Protein AF-A0A9F2RE06-F1 (afdb_monomer)

Secondary structure (DSSP, 8-state):
-------------------------B---------------SS-TTSHHHHHHHHHHHHHHHHHHHTTTS-B-HHHHHHHHHHHHTTB-TTS-B--SS--S-GGGSGGGTT-TT-HHHHHHHHHHHHHTGGGGTSPPSSHHH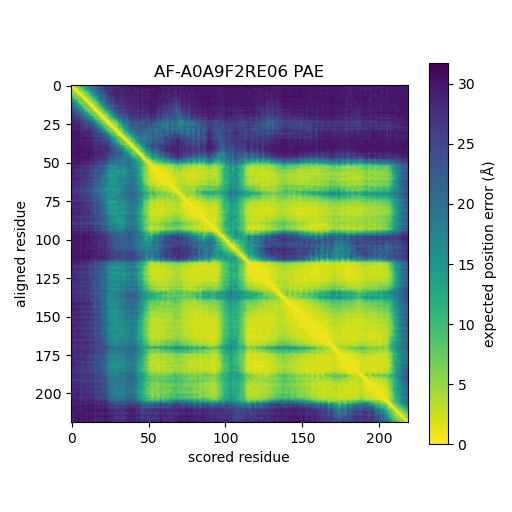HHHHHHHHHHHHHHHHHHHHHHHHHTT-TT--HHHHHHHHHHHHHH---HHHHHHHHHHHHHT----THHHHHTT--

Foldseek 3Di:
DDDDDDPDDDPPDPPDDPPPDPQPAPPPCLDPPDPDPPDDDDDDPAPPQLCVLLVLLVVLLVVLVCCVPHPYPLVSSLVSLVVQLVQQDPQLFGFGPDDRPDQPPPPPVRDDGSHLLSLLSSLVSLLSNLVSLVDDDPDPVVVVVSVVSNVSSLVSSVSSLVSLLVNLVDPPDALNSLVSSLVSCVRRPPDPVSNVSSVVSNVVNDDDPCVVVVVVVVD

Solvent-accessible surface area (backbone atoms only — not comparable to full-atom values): 13526 Å² total; per-residue (Å²): 138,88,85,91,82,84,88,73,87,78,82,78,76,80,82,72,81,80,77,85,69,76,90,69,72,57,76,67,78,69,68,83,78,69,98,75,78,87,85,81,82,88,90,80,92,71,66,64,55,63,48,46,59,54,46,51,34,48,49,44,26,53,53,43,63,41,46,84,81,42,78,58,62,59,66,50,50,51,53,52,49,54,56,55,59,74,38,47,47,97,74,25,40,35,50,68,92,60,77,63,89,64,66,89,77,56,56,103,66,67,74,64,72,43,25,57,41,55,30,21,53,42,50,43,21,55,56,54,36,51,67,70,69,70,61,87,61,96,45,74,68,60,42,53,53,47,53,53,51,51,51,54,50,52,57,48,45,54,36,30,39,53,33,43,51,56,52,69,71,46,82,86,63,54,66,66,40,47,51,47,29,34,52,26,32,66,74,67,44,87,54,66,66,51,41,52,52,35,52,50,55,46,57,71,64,56,81,77,75,62,70,64,61,62,60,67,73,74,112

InterPro domains:
  IPR008930 Terpenoid cyclases/protein prenyltransferase alpha-alpha toroid [SSF48239] (54-211)
  IPR011626 Alpha-macroglobulin-like, TED domain [PF07678] (55-210)
  IPR050473 Alpha-2-macroglobulin/Complement system [PTHR11412] (54-209)

Radius of gyration: 23.76 Å; Cα contacts (8 Å, |Δi|>4): 183; chains: 1; bounding box: 48×84×70 Å

Structure (mmCIF, N/CA/C/O backbone):
data_AF-A0A9F2RE06-F1
#
_entry.id   AF-A0A9F2RE06-F1
#
loop_
_atom_site.group_PDB
_atom_site.id
_atom_site.type_symbol
_atom_site.label_atom_id
_atom_site.label_alt_id
_atom_site.label_comp_id
_atom_site.label_asym_id
_atom_site.label_entity_id
_atom_site.label_seq_id
_atom_site.pdbx_PDB_ins_code
_atom_site.Cartn_x
_atom_site.Cartn_y
_atom_site.Cartn_z
_atom_site.occupancy
_atom_site.B_iso_or_equiv
_atom_site.auth_seq_id
_atom_site.auth_comp_id
_atom_site.auth_asym_id
_atom_site.auth_atom_id
_atom_site.pdbx_PDB_model_num
ATOM 1 N N . VAL A 1 1 ? -10.468 59.797 32.214 1.00 42.25 1 VAL A N 1
ATOM 2 C CA . VAL A 1 1 ? -11.579 59.767 31.236 1.00 42.25 1 VAL A CA 1
ATOM 3 C C . VAL A 1 1 ? -11.353 58.578 30.307 1.00 42.25 1 VAL A C 1
ATOM 5 O O . VAL A 1 1 ? -10.309 58.481 29.685 1.00 42.25 1 VAL A O 1
ATOM 8 N N . ILE A 1 2 ? -12.278 57.628 30.386 1.00 25.70 2 ILE A N 1
ATOM 9 C CA . ILE A 1 2 ? -12.507 56.358 29.653 1.00 25.70 2 ILE A CA 1
ATOM 10 C C . ILE A 1 2 ? -13.046 56.687 28.225 1.00 25.70 2 ILE A C 1
ATOM 12 O O . ILE A 1 2 ? -13.645 57.758 28.124 1.00 25.70 2 ILE A O 1
ATOM 16 N N . PRO A 1 3 ? -13.013 55.830 27.163 1.00 43.06 3 PRO A N 1
ATOM 17 C CA . PRO A 1 3 ? -12.239 54.584 26.945 1.00 43.06 3 PRO A CA 1
ATOM 18 C C . PRO A 1 3 ? -11.898 54.147 25.472 1.00 43.06 3 PRO A C 1
ATOM 20 O O . PRO A 1 3 ? -12.356 54.716 24.492 1.00 43.06 3 PRO A O 1
ATOM 23 N N . THR A 1 4 ? -11.132 53.043 25.381 1.00 39.03 4 THR A N 1
ATOM 24 C CA . THR A 1 4 ? -11.215 51.831 24.505 1.00 39.03 4 THR A CA 1
ATOM 25 C C . THR A 1 4 ? -11.609 51.857 23.013 1.00 39.03 4 THR A C 1
ATOM 27 O O . THR A 1 4 ? -12.718 52.234 22.655 1.00 39.03 4 THR A O 1
ATOM 30 N N . GLY A 1 5 ? -10.833 51.099 22.222 1.00 32.84 5 GLY A N 1
ATOM 31 C CA . GLY A 1 5 ? -11.312 50.189 21.159 1.00 32.84 5 GLY A CA 1
ATOM 32 C C . GLY A 1 5 ? -10.231 49.129 20.879 1.00 32.84 5 GLY A C 1
ATOM 33 O O . GLY A 1 5 ? -9.183 49.462 20.348 1.00 32.84 5 GLY A O 1
ATOM 34 N N . ARG A 1 6 ? -10.256 47.928 21.481 1.00 34.22 6 ARG A N 1
ATOM 35 C CA . ARG A 1 6 ? -10.940 46.691 21.034 1.00 34.22 6 ARG A CA 1
ATOM 36 C C . ARG A 1 6 ? -10.907 46.467 19.517 1.00 34.22 6 ARG A C 1
ATOM 38 O O . ARG A 1 6 ? -11.846 46.836 18.823 1.00 34.22 6 ARG A O 1
ATOM 45 N N . TYR A 1 7 ? -9.905 45.729 19.044 1.00 32.16 7 T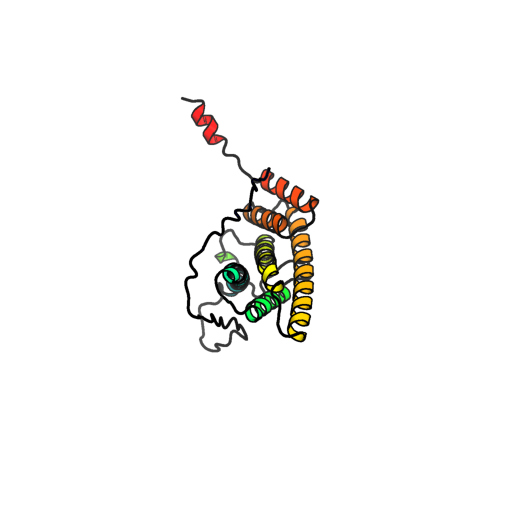YR A N 1
ATOM 46 C CA . TYR A 1 7 ? -10.080 44.858 17.882 1.00 32.16 7 TYR A CA 1
ATOM 47 C C . TYR A 1 7 ? -10.498 43.483 18.399 1.00 32.16 7 TYR A C 1
ATOM 49 O O . TYR A 1 7 ? -9.672 42.660 18.785 1.00 32.16 7 TYR A O 1
ATOM 57 N N . ASN A 1 8 ? -11.813 43.291 18.491 1.00 33.09 8 ASN A N 1
ATOM 58 C CA . ASN A 1 8 ? -12.405 41.983 18.717 1.00 33.09 8 ASN A CA 1
ATOM 59 C C . ASN A 1 8 ? -12.318 41.148 17.434 1.00 33.09 8 ASN A C 1
ATOM 61 O O . ASN A 1 8 ? -12.588 41.626 16.334 1.00 33.09 8 ASN A O 1
ATOM 65 N N . THR A 1 9 ? -11.963 39.886 17.645 1.00 38.22 9 THR A N 1
ATOM 66 C CA . THR A 1 9 ? -12.437 38.686 16.952 1.00 38.22 9 THR A CA 1
ATOM 67 C C . THR A 1 9 ? -13.563 38.886 15.930 1.00 38.22 9 THR A C 1
ATOM 69 O O . THR A 1 9 ? -14.696 39.205 16.282 1.00 38.22 9 THR A O 1
ATOM 72 N N . VAL A 1 10 ? -13.287 38.532 14.672 1.00 36.94 10 VAL A N 1
ATOM 73 C CA . VAL A 1 10 ? -14.305 37.982 13.765 1.00 36.94 10 VAL A CA 1
ATOM 74 C C . VAL A 1 10 ? -13.704 36.766 13.069 1.00 36.94 10 VAL A C 1
ATOM 76 O O . VAL A 1 10 ? -13.234 36.812 11.935 1.00 36.94 10 VAL A O 1
ATOM 79 N N . THR A 1 11 ? -13.735 35.646 13.783 1.00 34.75 11 THR A N 1
ATOM 80 C CA . THR A 1 11 ? -13.927 34.332 13.179 1.00 34.75 11 THR A CA 1
ATOM 81 C C . THR A 1 11 ? -15.192 34.412 12.325 1.00 34.75 11 THR A C 1
ATOM 83 O O . THR A 1 11 ? -16.311 34.377 12.835 1.00 34.75 11 THR A O 1
ATOM 86 N N . LYS A 1 12 ? -15.041 34.575 11.006 1.00 33.69 12 LYS A N 1
ATOM 87 C CA . LYS A 1 12 ? -16.159 34.355 10.088 1.00 33.69 12 LYS A CA 1
ATOM 88 C C . LYS A 1 12 ? -16.459 32.861 10.089 1.00 33.69 12 LYS A C 1
ATOM 90 O O . LYS A 1 12 ? -15.835 32.084 9.374 1.00 33.69 12 LYS A O 1
ATOM 95 N N . ALA A 1 13 ? -17.421 32.486 10.924 1.00 32.38 13 ALA A N 1
ATOM 96 C CA . ALA A 1 13 ? -18.171 31.255 10.796 1.00 32.38 13 ALA A CA 1
ATOM 97 C C . ALA A 1 13 ? -18.809 31.238 9.400 1.00 32.38 13 ALA A C 1
ATOM 99 O O . ALA A 1 13 ? -19.770 31.960 9.129 1.00 32.38 13 ALA A O 1
ATOM 100 N N . VAL A 1 14 ? -18.247 30.436 8.497 1.00 33.97 14 VAL A N 1
ATOM 101 C CA . VAL A 1 14 ? -18.942 30.035 7.277 1.00 33.97 14 VAL A CA 1
ATOM 102 C C . VAL A 1 14 ? -20.064 29.112 7.729 1.00 33.97 14 VAL A C 1
ATOM 104 O O . VAL A 1 14 ? -19.861 27.945 8.055 1.00 33.97 14 VAL A O 1
ATOM 107 N N . HIS A 1 15 ? -21.252 29.692 7.827 1.00 30.53 15 HIS A N 1
ATOM 108 C CA . HIS A 1 15 ? -22.497 28.994 8.082 1.00 30.53 15 HIS A CA 1
ATOM 109 C C . HIS A 1 15 ? -22.816 28.138 6.847 1.00 30.53 15 HIS A C 1
ATOM 111 O O . HIS A 1 15 ? -23.438 28.607 5.897 1.00 30.53 15 HIS A O 1
ATOM 117 N N . GLN A 1 16 ? -22.327 26.896 6.819 1.00 33.41 16 GLN A N 1
ATOM 118 C CA . GLN A 1 16 ? -22.795 25.902 5.857 1.00 33.41 16 GLN A CA 1
ATOM 119 C C . GLN A 1 16 ? -24.186 25.422 6.297 1.00 33.41 16 GLN A C 1
ATOM 121 O O . GLN A 1 16 ? -24.339 24.966 7.436 1.00 33.41 16 GLN A O 1
ATOM 126 N N . PRO A 1 17 ? -25.215 25.509 5.437 1.00 31.36 17 PRO A N 1
ATOM 127 C CA . PRO A 1 17 ? -26.521 24.962 5.759 1.00 31.36 17 PRO A CA 1
ATOM 128 C C . PRO A 1 17 ? -26.408 23.439 5.875 1.00 31.36 17 PRO A C 1
ATOM 130 O O . PRO A 1 17 ? -26.092 22.746 4.908 1.00 31.36 17 PRO A O 1
ATOM 133 N N . ARG A 1 18 ? -26.677 22.915 7.079 1.00 29.64 18 ARG A N 1
ATOM 134 C CA . ARG A 1 18 ? -26.878 21.482 7.316 1.00 29.64 18 ARG A CA 1
ATOM 135 C C . ARG A 1 18 ? -28.078 21.018 6.495 1.00 29.64 18 ARG A C 1
ATOM 137 O O . ARG A 1 18 ? -29.224 21.153 6.924 1.00 29.64 18 ARG A O 1
ATOM 144 N N . LEU A 1 19 ? -27.808 20.431 5.334 1.00 31.81 19 LEU A N 1
ATOM 145 C CA . LEU A 1 19 ? -28.752 19.541 4.675 1.00 31.81 19 LEU A CA 1
ATOM 146 C C . LEU A 1 19 ? -28.971 18.351 5.617 1.00 31.81 19 LEU A C 1
ATOM 148 O O . LEU A 1 19 ? -28.127 17.466 5.732 1.00 31.81 19 LEU A O 1
ATOM 152 N N . LYS A 1 20 ? -30.094 18.376 6.347 1.00 36.97 20 LYS A N 1
ATOM 153 C CA . LYS A 1 20 ? -30.647 17.223 7.065 1.00 36.97 20 LYS A CA 1
ATOM 154 C C . LYS A 1 20 ? -30.926 16.128 6.037 1.00 36.97 20 LYS A C 1
ATOM 156 O O . LYS A 1 20 ? -31.999 16.092 5.445 1.00 36.97 20 LYS A O 1
ATOM 161 N N . GLN A 1 21 ? -29.952 15.260 5.811 1.00 40.00 21 GLN A N 1
ATOM 162 C CA . GLN A 1 21 ? -30.179 13.996 5.129 1.00 40.00 21 GLN A CA 1
ATOM 163 C C . GLN A 1 21 ? -30.559 12.954 6.193 1.00 40.00 21 GLN A C 1
ATOM 165 O O . GLN A 1 21 ? -29.907 12.902 7.241 1.00 40.00 21 GLN A O 1
ATOM 170 N N . PRO A 1 22 ? -31.635 12.170 5.993 1.00 31.12 22 PRO A N 1
ATOM 171 C CA . PRO A 1 22 ? -31.955 11.057 6.881 1.00 31.12 22 PRO A CA 1
ATOM 172 C C . PRO A 1 22 ? -30.811 10.028 6.856 1.00 31.12 22 PRO A C 1
ATOM 174 O O . PRO A 1 22 ? -30.038 10.008 5.895 1.00 31.12 22 PRO A O 1
ATOM 177 N N . PRO A 1 23 ? -30.675 9.177 7.890 1.00 37.22 23 PRO A N 1
ATOM 178 C CA . PRO A 1 23 ? -29.588 8.214 7.980 1.00 37.22 23 PRO A CA 1
ATOM 179 C C . PRO A 1 23 ? -29.781 7.123 6.924 1.00 37.22 23 PRO A C 1
ATOM 181 O O . PRO A 1 23 ? -30.329 6.056 7.189 1.00 37.22 23 PRO A O 1
ATOM 184 N N . PHE A 1 24 ? -29.308 7.380 5.708 1.00 31.33 24 PHE A N 1
ATOM 185 C CA . PHE A 1 24 ? -28.981 6.326 4.768 1.00 31.33 24 PHE A CA 1
ATOM 186 C C . PHE A 1 24 ? -27.759 5.615 5.342 1.00 31.33 24 PHE A C 1
ATOM 188 O O . PHE A 1 24 ? -26.619 5.965 5.036 1.00 31.33 24 PHE A O 1
ATOM 195 N N . LYS A 1 25 ? -28.010 4.652 6.238 1.00 34.06 25 LYS A N 1
ATOM 196 C CA . LYS A 1 25 ? -27.049 3.602 6.560 1.00 34.06 25 LYS A CA 1
ATOM 197 C C . LYS A 1 25 ? -26.757 2.904 5.242 1.00 34.06 25 LYS A C 1
ATOM 199 O O . LYS A 1 25 ? -27.539 2.074 4.783 1.00 34.06 25 LYS A O 1
ATOM 204 N N . LEU A 1 26 ? -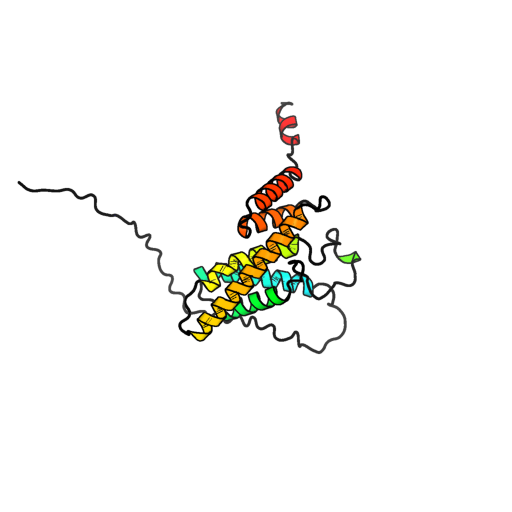25.654 3.286 4.609 1.00 36.31 26 LEU A N 1
ATOM 205 C CA . LEU A 1 26 ? -25.085 2.516 3.526 1.00 36.31 26 LEU A CA 1
ATOM 206 C C . LEU A 1 26 ? -24.469 1.281 4.191 1.00 36.31 26 LEU A C 1
ATOM 208 O O . LEU A 1 26 ? -23.274 1.234 4.464 1.00 36.31 26 LEU A O 1
ATOM 212 N N . SER A 1 27 ? -25.318 0.311 4.541 1.00 33.81 27 SER A N 1
ATOM 213 C CA . SER A 1 27 ? -24.888 -1.042 4.877 1.00 33.81 27 SER A CA 1
ATOM 214 C C . SER A 1 27 ? -24.354 -1.645 3.592 1.00 33.81 27 SER A C 1
ATOM 216 O O . SER A 1 27 ? -25.042 -2.379 2.885 1.00 33.81 27 SER A O 1
ATOM 218 N N . VAL A 1 28 ? -23.130 -1.263 3.240 1.00 41.41 28 VAL A N 1
ATOM 219 C CA . VAL A 1 28 ? -22.387 -1.981 2.229 1.00 41.41 28 VAL A CA 1
ATOM 220 C C . VAL A 1 28 ? -22.076 -3.318 2.879 1.00 41.41 28 VAL A C 1
ATOM 222 O O . VAL A 1 28 ? -21.191 -3.422 3.723 1.00 41.41 28 VAL A O 1
ATOM 225 N N . LEU A 1 29 ? -22.847 -4.341 2.512 1.00 37.44 29 LEU A N 1
ATOM 226 C CA . LEU A 1 29 ? -22.436 -5.733 2.629 1.00 37.44 29 LEU A CA 1
ATOM 227 C C . LEU A 1 29 ? -21.191 -5.908 1.741 1.00 37.44 29 LEU A C 1
ATOM 229 O O . LEU A 1 29 ? -21.232 -6.529 0.687 1.00 37.44 29 LEU A O 1
ATOM 233 N N . LEU A 1 30 ? -20.058 -5.353 2.182 1.00 44.59 30 LEU A N 1
ATOM 234 C CA . LEU A 1 30 ? -18.699 -5.682 1.747 1.00 44.59 30 LEU A CA 1
ATOM 235 C C . LEU A 1 30 ? -18.301 -7.008 2.405 1.00 44.59 30 LEU A C 1
ATOM 237 O O . LEU A 1 30 ? -17.223 -7.190 2.958 1.00 44.59 30 LEU A O 1
ATOM 241 N N . GLY A 1 31 ? -19.232 -7.954 2.360 1.00 36.81 31 GLY A N 1
ATOM 242 C CA . GLY A 1 31 ? -18.954 -9.346 2.550 1.00 36.81 31 GLY A CA 1
ATOM 243 C C . GLY A 1 31 ? -18.609 -9.912 1.184 1.00 36.81 31 GLY A C 1
ATOM 244 O O . GLY A 1 31 ? -19.499 -10.243 0.411 1.00 36.81 31 GLY A O 1
ATOM 245 N N . CYS A 1 32 ? -17.325 -10.121 0.933 1.00 38.91 32 CYS A N 1
ATOM 246 C CA . CYS A 1 32 ? -16.919 -11.260 0.123 1.00 38.91 32 CYS A CA 1
ATOM 247 C C . CYS A 1 32 ? -16.558 -12.426 1.062 1.00 38.91 32 CYS A C 1
ATOM 249 O O . CYS A 1 32 ? -15.375 -12.753 1.172 1.00 38.91 32 CYS A O 1
ATOM 251 N N . PRO A 1 33 ? -17.506 -13.096 1.756 1.00 44.22 33 PRO A N 1
ATOM 252 C CA . PRO A 1 33 ? -17.267 -14.461 2.156 1.00 44.22 33 PRO A CA 1
ATOM 253 C C . PRO A 1 33 ? -17.654 -15.306 0.944 1.00 44.22 33 PRO A C 1
ATOM 255 O O . PRO A 1 33 ? -18.827 -15.472 0.637 1.00 44.22 33 PRO A O 1
ATOM 258 N N . THR A 1 34 ? -16.669 -15.829 0.225 1.00 43.03 34 THR A N 1
ATOM 259 C CA . THR A 1 34 ? -16.846 -16.846 -0.825 1.00 43.03 34 THR A CA 1
ATOM 260 C C . THR A 1 34 ? -17.674 -16.449 -2.059 1.00 43.03 34 THR A C 1
ATOM 262 O O . THR A 1 34 ? -18.883 -16.253 -2.032 1.00 43.03 34 THR A O 1
ATOM 265 N N . CYS A 1 35 ? -16.999 -16.471 -3.206 1.00 36.69 35 CYS A N 1
ATOM 266 C CA . CYS A 1 35 ? -17.576 -16.628 -4.536 1.00 36.69 35 CYS A CA 1
ATOM 267 C C . CYS A 1 35 ? -18.340 -17.966 -4.650 1.00 36.69 35 CYS A C 1
ATOM 269 O O . CYS A 1 35 ? -17.877 -18.890 -5.315 1.00 36.69 35 CYS A O 1
ATOM 271 N N . LEU A 1 36 ? -19.483 -18.104 -3.977 1.00 39.38 36 LEU A N 1
ATOM 272 C CA . LEU A 1 36 ? -20.303 -19.313 -3.982 1.00 39.38 36 LEU A CA 1
ATOM 273 C C . LEU A 1 36 ? -21.621 -19.048 -4.717 1.00 39.38 36 LEU A C 1
ATOM 275 O O . LEU A 1 36 ? -22.695 -18.977 -4.133 1.00 39.38 36 LEU A O 1
ATOM 279 N N . VAL A 1 37 ? -21.526 -18.952 -6.043 1.00 37.78 37 VAL A N 1
ATOM 280 C CA . VAL A 1 37 ? -22.570 -19.506 -6.910 1.00 37.78 37 VAL A CA 1
ATOM 281 C C . VAL A 1 37 ? -21.924 -20.645 -7.675 1.00 37.78 37 VAL A C 1
ATOM 283 O O . VAL A 1 37 ? -21.288 -20.478 -8.714 1.00 37.78 37 VAL A O 1
ATOM 286 N N . GLN A 1 38 ? -22.059 -21.829 -7.090 1.00 40.66 38 GLN A N 1
ATOM 287 C CA . GLN A 1 38 ? -21.868 -23.083 -7.783 1.00 40.66 38 GLN A CA 1
ATOM 288 C C . GLN A 1 38 ? -23.040 -23.255 -8.748 1.00 40.66 38 GLN A C 1
ATOM 290 O O . GLN A 1 38 ? -24.188 -23.342 -8.320 1.00 40.66 38 GLN A O 1
ATOM 295 N N . GLY A 1 39 ? -22.740 -23.307 -10.045 1.00 36.59 39 GLY A N 1
ATOM 296 C CA . GLY A 1 39 ? -23.693 -23.727 -11.068 1.00 36.59 39 GLY A CA 1
ATOM 297 C C . GLY A 1 39 ? -23.912 -22.711 -12.180 1.00 36.59 39 GLY A C 1
ATOM 298 O O . GLY A 1 39 ? -24.935 -22.038 -12.205 1.00 36.59 39 GLY A O 1
ATOM 299 N N . SER A 1 40 ? -22.998 -22.668 -13.149 1.00 35.97 40 SER A N 1
ATOM 300 C CA . SER A 1 40 ? -23.328 -22.852 -14.571 1.00 35.97 40 SER A CA 1
ATOM 301 C C . SER A 1 40 ? -22.046 -22.893 -15.397 1.00 35.97 40 SER A C 1
ATOM 303 O O . SER A 1 40 ? -21.119 -22.115 -15.194 1.00 35.97 40 SER A O 1
ATOM 305 N N . ARG A 1 41 ? -21.987 -23.906 -16.256 1.00 46.75 41 ARG A N 1
ATOM 306 C CA . ARG A 1 41 ? -20.856 -24.294 -17.095 1.00 46.75 41 ARG A CA 1
ATOM 307 C C . ARG A 1 41 ? -20.613 -23.262 -18.201 1.00 46.75 41 ARG A C 1
ATOM 309 O O . ARG A 1 41 ? -21.573 -22.689 -18.700 1.00 46.75 41 ARG A O 1
ATOM 316 N N . GLU A 1 42 ? -19.340 -23.135 -18.580 1.00 45.06 42 GLU A N 1
ATOM 317 C CA . GLU A 1 42 ? -18.814 -22.489 -19.791 1.00 45.06 42 GLU A CA 1
ATOM 318 C C . GLU A 1 42 ? -19.079 -20.966 -19.988 1.00 45.06 42 GLU A C 1
ATOM 320 O O . GLU A 1 42 ? -20.217 -20.547 -20.137 1.00 45.06 42 GLU A O 1
ATOM 325 N N . LEU A 1 43 ? -17.995 -20.165 -20.127 1.00 39.97 43 LEU A N 1
ATOM 326 C CA . LEU A 1 43 ? -17.891 -18.867 -20.864 1.00 39.97 43 LEU A CA 1
ATOM 327 C C . LEU A 1 43 ? -17.618 -17.504 -20.156 1.00 39.97 43 LEU A C 1
ATOM 329 O O . LEU A 1 43 ? -17.855 -16.475 -20.782 1.00 39.97 43 LEU A O 1
ATOM 333 N N . THR A 1 44 ? -17.004 -17.391 -18.964 1.00 42.88 44 THR A N 1
ATOM 334 C CA . THR A 1 44 ? -16.593 -16.046 -18.428 1.00 42.88 44 THR A CA 1
ATOM 335 C C . THR A 1 44 ? -15.269 -15.981 -17.637 1.00 42.88 44 THR A C 1
ATOM 337 O O . THR A 1 44 ? -15.087 -15.131 -16.768 1.00 42.88 44 THR A O 1
ATOM 340 N N . HIS A 1 45 ? -14.288 -16.845 -17.912 1.00 41.81 45 HIS A N 1
ATOM 341 C CA . HIS A 1 45 ? -13.225 -17.118 -16.928 1.00 41.81 45 HIS A CA 1
ATOM 342 C C . HIS A 1 45 ? -11.890 -16.333 -17.020 1.00 41.81 45 HIS A C 1
ATOM 344 O O . HIS A 1 45 ? -10.907 -16.777 -16.429 1.00 41.81 45 HIS A O 1
ATOM 350 N N . LEU A 1 46 ? -11.789 -15.183 -17.710 1.00 42.12 46 LEU A N 1
ATOM 351 C CA . LEU A 1 46 ? -10.469 -14.531 -17.921 1.00 42.12 46 LEU A CA 1
ATOM 352 C C . LEU A 1 46 ? -10.330 -13.052 -17.506 1.00 42.12 46 LEU A C 1
ATOM 354 O O . LEU A 1 46 ? -9.219 -12.535 -17.561 1.00 42.12 46 LEU A O 1
ATOM 358 N N . ALA A 1 47 ? -11.380 -12.371 -17.028 1.00 41.72 47 ALA A N 1
ATOM 359 C CA . ALA A 1 47 ? -11.298 -10.928 -16.721 1.00 41.72 47 ALA A CA 1
ATOM 360 C C . ALA A 1 47 ? -11.539 -10.528 -15.250 1.00 41.72 47 ALA A C 1
ATOM 362 O O . ALA A 1 47 ? -11.298 -9.379 -14.885 1.00 41.72 47 ALA A O 1
ATOM 363 N N . SER A 1 48 ? -12.004 -11.430 -14.378 1.00 54.06 48 SER A N 1
ATOM 364 C CA . SER A 1 48 ? -12.654 -10.979 -13.135 1.00 54.06 48 SER A CA 1
ATOM 365 C C . SER A 1 48 ? -11.761 -10.882 -11.889 1.00 54.06 48 SER A C 1
ATOM 367 O O . SER A 1 48 ? -12.131 -10.175 -10.954 1.00 54.06 48 SER A O 1
ATOM 369 N N . ALA A 1 49 ? -10.604 -11.547 -11.831 1.00 49.53 49 ALA A N 1
ATOM 370 C CA . ALA A 1 49 ? -9.816 -11.602 -10.590 1.00 49.53 49 ALA A CA 1
ATOM 371 C C . ALA A 1 49 ? -8.882 -10.391 -10.406 1.00 49.53 49 ALA A C 1
ATOM 373 O O . ALA A 1 49 ? -8.940 -9.718 -9.378 1.00 49.53 49 ALA A O 1
ATOM 374 N N . SER A 1 50 ? -8.133 -10.011 -11.448 1.00 51.75 50 SER A N 1
ATOM 375 C CA . SER A 1 50 ? -7.220 -8.854 -11.377 1.00 51.75 50 SER A CA 1
ATOM 376 C C . SER A 1 50 ? -7.949 -7.523 -11.338 1.00 51.75 50 SER A C 1
ATOM 378 O O . SER A 1 50 ? -7.438 -6.541 -10.798 1.00 51.75 50 SER A O 1
ATOM 380 N N . ALA A 1 51 ? -9.157 -7.492 -11.904 1.00 59.31 51 ALA A N 1
ATOM 381 C CA . ALA A 1 51 ? -10.087 -6.394 -11.719 1.00 59.31 51 ALA A CA 1
ATOM 382 C C . ALA A 1 51 ? -10.570 -6.342 -10.265 1.00 59.31 51 ALA A C 1
ATOM 384 O O . ALA A 1 51 ? -10.497 -5.277 -9.670 1.00 59.31 51 ALA A O 1
ATOM 385 N N . CYS A 1 52 ? -10.974 -7.470 -9.667 1.00 69.88 52 CYS A N 1
ATOM 386 C CA . CYS A 1 52 ? -11.465 -7.527 -8.287 1.00 69.88 52 CYS A CA 1
ATOM 387 C C . CYS A 1 52 ? -10.478 -6.908 -7.287 1.00 69.88 52 CYS A C 1
ATOM 389 O O . CYS A 1 52 ? -10.865 -6.020 -6.539 1.00 69.88 52 CYS A O 1
ATOM 391 N N . PHE A 1 53 ? -9.191 -7.266 -7.329 1.00 75.44 53 PHE A N 1
ATOM 392 C CA . PHE A 1 53 ? -8.213 -6.716 -6.382 1.00 75.44 53 PHE A CA 1
ATOM 393 C C . PHE A 1 53 ? -8.029 -5.187 -6.513 1.00 75.44 53 PHE A C 1
ATOM 395 O O . PHE A 1 53 ? -8.066 -4.462 -5.516 1.00 75.44 53 PHE A O 1
ATOM 402 N N . ARG A 1 54 ? -7.920 -4.667 -7.747 1.00 76.69 54 ARG A N 1
ATOM 403 C CA . ARG A 1 54 ? -7.870 -3.213 -8.010 1.00 76.69 54 ARG A CA 1
ATOM 404 C C . ARG A 1 54 ? -9.169 -2.507 -7.631 1.00 76.69 54 ARG A C 1
ATOM 406 O O . ARG A 1 54 ? -9.128 -1.398 -7.108 1.00 76.69 54 ARG A O 1
ATOM 413 N N . LEU A 1 55 ? -10.309 -3.139 -7.888 1.00 80.12 55 LEU A N 1
ATOM 414 C CA . LEU A 1 55 ? -11.625 -2.612 -7.548 1.00 80.12 55 LEU A CA 1
ATOM 415 C C . LEU A 1 55 ? -11.803 -2.532 -6.033 1.00 80.12 55 LEU A C 1
ATOM 417 O O . LEU A 1 55 ? -12.242 -1.497 -5.554 1.00 80.12 55 LEU A O 1
ATOM 421 N N . THR A 1 56 ? -11.395 -3.549 -5.271 1.00 83.62 56 THR A N 1
ATOM 422 C CA . THR A 1 56 ? -11.448 -3.519 -3.802 1.00 83.62 56 THR A CA 1
ATOM 423 C C . THR A 1 56 ? -10.611 -2.369 -3.248 1.00 83.62 56 THR A C 1
ATOM 425 O O . THR A 1 56 ? -11.113 -1.584 -2.447 1.00 83.62 56 THR A O 1
ATOM 428 N N . ALA A 1 57 ? -9.374 -2.192 -3.724 1.00 83.94 57 ALA A N 1
ATOM 429 C CA . ALA A 1 57 ? -8.539 -1.055 -3.330 1.00 83.94 57 ALA A CA 1
ATOM 430 C C . ALA A 1 57 ? -9.172 0.297 -3.717 1.00 83.94 57 ALA A C 1
ATOM 432 O O . ALA A 1 57 ? -9.181 1.238 -2.924 1.00 83.94 57 ALA A O 1
ATOM 433 N N . PHE A 1 58 ? -9.763 0.397 -4.910 1.00 85.88 58 PHE A N 1
ATOM 434 C CA . PHE A 1 58 ? -10.469 1.603 -5.343 1.00 85.88 58 PHE A CA 1
ATOM 435 C C . PHE A 1 58 ? -11.68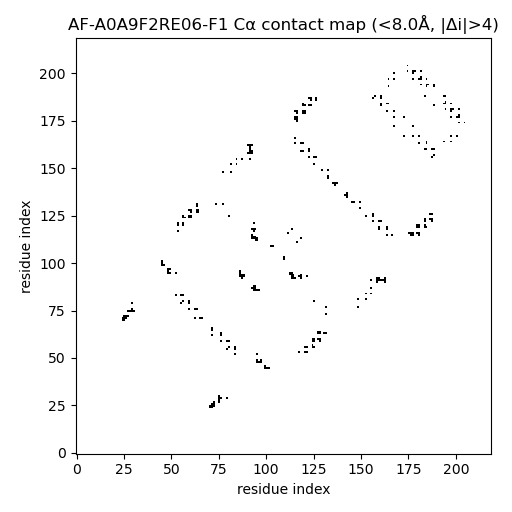9 1.913 -4.465 1.00 85.88 58 PHE A C 1
ATOM 437 O O . PHE A 1 58 ? -11.868 3.054 -4.045 1.00 85.88 58 PHE A O 1
ATOM 444 N N . VAL A 1 59 ? -12.504 0.905 -4.147 1.00 87.69 59 VAL A N 1
ATOM 445 C CA . VAL A 1 59 ? -13.671 1.033 -3.267 1.00 87.69 59 VAL A CA 1
ATOM 446 C C . VAL A 1 59 ? -13.239 1.489 -1.878 1.00 87.69 59 VAL A C 1
ATOM 448 O O . VAL A 1 59 ? -13.811 2.445 -1.362 1.00 87.69 59 VAL A O 1
ATOM 451 N N . VAL A 1 60 ? -12.189 0.886 -1.308 1.00 86.50 60 VAL A N 1
ATOM 452 C CA . VAL A 1 60 ? -11.609 1.322 -0.029 1.00 86.50 60 VAL A CA 1
ATOM 453 C C . VAL A 1 60 ? -11.220 2.798 -0.092 1.00 86.50 60 VAL A C 1
ATOM 455 O O . VAL A 1 60 ? -11.647 3.568 0.766 1.00 86.50 60 VAL A O 1
ATOM 458 N N . LYS A 1 61 ? -10.495 3.231 -1.131 1.00 86.38 61 LYS A N 1
ATOM 459 C CA . LYS A 1 61 ? -10.108 4.639 -1.309 1.00 86.38 61 LYS A CA 1
ATOM 460 C C . LYS A 1 61 ? -11.323 5.572 -1.354 1.00 86.38 61 LYS A C 1
ATOM 462 O O . LYS A 1 61 ? -11.372 6.563 -0.631 1.00 86.38 61 LYS A O 1
ATOM 467 N N . VAL A 1 62 ? -12.306 5.273 -2.202 1.00 86.56 62 VAL A N 1
ATOM 468 C CA . VAL A 1 62 ? -13.483 6.135 -2.404 1.00 86.56 62 VAL A CA 1
ATOM 469 C C . VAL A 1 62 ? -14.343 6.208 -1.144 1.00 86.56 62 VAL A C 1
ATOM 471 O O . VAL A 1 62 ? -14.778 7.298 -0.770 1.00 86.56 62 VAL A O 1
ATOM 474 N N . LEU A 1 63 ? -14.563 5.082 -0.464 1.00 85.38 63 LEU A N 1
ATOM 475 C CA . LEU A 1 63 ? -15.335 5.051 0.778 1.00 85.38 63 LEU A CA 1
ATOM 476 C C . LEU A 1 63 ? -14.606 5.775 1.916 1.00 85.38 63 LEU A C 1
ATOM 478 O O . LEU A 1 63 ? -15.251 6.509 2.662 1.00 85.38 63 LEU A O 1
ATOM 482 N N . SER A 1 64 ? -13.274 5.661 1.986 1.00 84.31 64 SER A N 1
ATOM 483 C CA . SER A 1 64 ? -12.454 6.407 2.953 1.00 84.31 64 SER A CA 1
ATOM 484 C C . SER A 1 64 ? -12.607 7.918 2.782 1.00 84.31 64 SER A C 1
ATOM 486 O O . SER A 1 64 ? -12.821 8.645 3.748 1.00 84.31 64 SER A O 1
ATOM 488 N N . LEU A 1 65 ? -12.584 8.400 1.536 1.00 84.69 65 LEU A N 1
ATOM 489 C CA . LEU A 1 65 ? -12.792 9.819 1.234 1.00 84.69 65 LEU A CA 1
ATOM 490 C C . LEU A 1 65 ? -14.236 10.272 1.496 1.00 84.69 65 LEU A C 1
ATOM 492 O O . LEU A 1 65 ? -14.465 11.402 1.932 1.00 84.69 65 LEU A O 1
ATOM 496 N N . SER A 1 66 ? -15.207 9.391 1.251 1.00 84.44 66 SER A N 1
ATOM 497 C CA . SER A 1 66 ? -16.639 9.680 1.399 1.00 84.44 66 SER A CA 1
ATOM 498 C C . SER A 1 66 ? -17.098 9.752 2.857 1.00 84.44 66 SER A C 1
ATOM 500 O O . SER A 1 66 ? -18.119 10.383 3.131 1.00 84.44 66 SER A O 1
ATOM 502 N N . GLN A 1 67 ? -16.329 9.188 3.798 1.00 80.81 67 GLN A N 1
ATOM 503 C CA . GLN A 1 67 ? -16.634 9.228 5.235 1.00 80.81 67 GLN A CA 1
ATOM 504 C C . GLN A 1 67 ? -16.800 10.668 5.760 1.00 80.81 67 GLN A C 1
ATOM 506 O O . GLN A 1 67 ? -17.590 10.924 6.665 1.00 80.81 67 GLN A O 1
ATOM 511 N N . LYS A 1 68 ? -16.117 11.642 5.139 1.00 80.31 68 LYS A N 1
ATOM 512 C CA . LYS A 1 68 ? -16.238 13.073 5.473 1.00 80.31 68 LYS A CA 1
ATOM 513 C C . LYS A 1 68 ? -17.627 13.655 5.180 1.00 80.31 68 LYS A C 1
ATOM 515 O O . LYS A 1 68 ? -17.982 14.688 5.741 1.00 80.31 68 LYS A O 1
ATOM 520 N N . TYR A 1 69 ? -18.390 13.027 4.286 1.00 83.75 69 TYR A N 1
ATOM 521 C CA . TYR A 1 69 ? -19.688 13.512 3.811 1.00 83.75 69 TYR A CA 1
ATOM 522 C C . TYR A 1 69 ? -20.859 12.639 4.273 1.00 83.75 69 TYR A C 1
ATOM 524 O O . TYR A 1 69 ? -21.963 13.151 4.451 1.00 83.75 69 TYR A O 1
ATOM 532 N N . GLN A 1 70 ? -20.633 11.339 4.479 1.00 80.50 70 GLN A N 1
ATOM 533 C CA . GLN A 1 70 ? -21.654 10.388 4.908 1.00 80.50 70 GLN A CA 1
ATOM 534 C C . GLN A 1 70 ? -21.089 9.402 5.932 1.00 80.50 70 GLN A C 1
ATOM 536 O O . GLN A 1 70 ? -19.960 8.941 5.803 1.00 80.50 70 GLN A O 1
ATOM 541 N N . ALA A 1 71 ? -21.905 9.035 6.924 1.00 75.62 71 ALA A N 1
ATOM 542 C CA . ALA A 1 71 ? -21.571 7.970 7.862 1.00 75.62 71 ALA A CA 1
ATOM 543 C C . ALA A 1 71 ? -21.545 6.619 7.126 1.00 75.62 71 ALA A C 1
ATOM 545 O O . ALA A 1 71 ? -22.588 6.100 6.721 1.00 75.62 71 ALA A O 1
ATOM 546 N N . VAL A 1 72 ? -20.343 6.078 6.940 1.00 76.94 72 VAL A N 1
ATOM 547 C CA . VAL A 1 72 ? -20.090 4.752 6.364 1.00 76.94 72 VAL A CA 1
ATOM 548 C C . VAL A 1 72 ? -19.588 3.833 7.476 1.00 76.94 72 VAL A C 1
ATOM 550 O O . VAL A 1 72 ? -18.913 4.293 8.394 1.00 76.94 72 VAL A O 1
ATOM 553 N N . ASP A 1 73 ? -19.926 2.546 7.402 1.00 81.19 73 ASP A N 1
ATOM 554 C CA . ASP A 1 73 ? -19.439 1.542 8.348 1.00 81.19 73 ASP A CA 1
ATOM 555 C C . ASP A 1 73 ? -17.914 1.356 8.235 1.00 81.19 73 ASP A C 1
ATOM 557 O O . ASP A 1 73 ? -17.405 0.720 7.306 1.00 81.19 73 ASP A O 1
ATOM 561 N N . SER A 1 74 ? -17.181 1.922 9.197 1.00 80.94 74 SER A N 1
ATOM 562 C CA . SER A 1 74 ? -15.721 1.846 9.273 1.00 80.94 74 SER A CA 1
ATOM 563 C C . SER A 1 74 ? -15.228 0.411 9.470 1.00 80.94 74 SER A C 1
ATOM 565 O O . SER A 1 74 ? -14.171 0.058 8.946 1.00 80.94 74 SER A O 1
ATOM 567 N N . ALA A 1 75 ? -15.988 -0.447 10.161 1.00 81.75 75 ALA A N 1
ATOM 568 C CA . ALA A 1 75 ? -15.582 -1.825 10.429 1.00 81.75 75 ALA A CA 1
ATOM 569 C C . ALA A 1 75 ? -15.516 -2.658 9.138 1.00 81.75 75 ALA A C 1
ATOM 571 O O . ALA A 1 75 ? -14.527 -3.360 8.907 1.00 81.75 75 ALA A O 1
ATOM 572 N N . GLY A 1 76 ? -16.507 -2.517 8.250 1.00 82.94 76 GLY A N 1
ATOM 573 C CA . GLY A 1 76 ? -16.505 -3.163 6.934 1.00 82.94 76 GLY A CA 1
ATOM 574 C C . GLY A 1 76 ? -15.342 -2.717 6.038 1.00 82.94 76 GLY A C 1
ATOM 575 O O . GLY A 1 76 ? -14.721 -3.538 5.351 1.00 82.94 76 GLY A O 1
ATOM 576 N N . ILE A 1 77 ? -14.980 -1.428 6.079 1.00 84.69 77 ILE A N 1
ATOM 577 C CA . ILE A 1 77 ? -13.831 -0.924 5.313 1.00 84.69 77 ILE A CA 1
ATOM 578 C C . ILE A 1 77 ? -12.512 -1.447 5.903 1.00 84.69 77 ILE A C 1
ATOM 580 O O . ILE A 1 77 ? -11.657 -1.905 5.144 1.00 84.69 77 ILE A O 1
ATOM 584 N N . ARG A 1 78 ? -12.358 -1.473 7.237 1.00 87.00 78 ARG A N 1
ATOM 585 C CA . ARG A 1 78 ? -11.181 -2.067 7.905 1.00 87.00 78 ARG A CA 1
ATOM 586 C C . ARG A 1 78 ? -11.009 -3.546 7.559 1.00 87.00 78 ARG A C 1
ATOM 588 O O . ARG A 1 78 ? -9.898 -3.975 7.261 1.00 87.00 78 ARG A O 1
ATOM 595 N N . GLY A 1 79 ? -12.101 -4.312 7.498 1.00 86.88 79 GLY A N 1
ATOM 596 C CA . GLY A 1 79 ? -12.068 -5.704 7.036 1.00 86.88 79 GLY A CA 1
ATOM 597 C C . GLY A 1 79 ? -11.558 -5.843 5.596 1.00 86.88 79 GLY A C 1
ATOM 598 O O . GLY A 1 79 ? -10.750 -6.723 5.298 1.00 86.88 79 GLY A O 1
ATOM 599 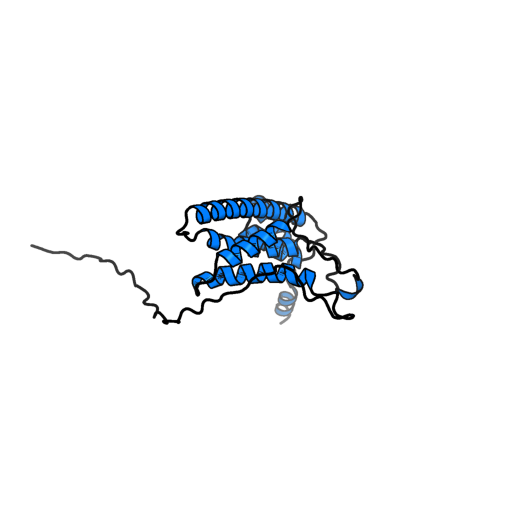N N . SER A 1 80 ? -11.959 -4.922 4.716 1.00 87.56 80 SER A N 1
ATOM 600 C CA . SER A 1 80 ? -11.483 -4.877 3.325 1.00 87.56 80 SER A CA 1
ATOM 601 C C . SER A 1 80 ? -9.996 -4.523 3.234 1.00 87.56 80 SER A C 1
ATOM 603 O O . SER A 1 80 ? -9.267 -5.122 2.444 1.00 87.56 80 SER A O 1
ATOM 605 N N . VAL A 1 81 ? -9.523 -3.595 4.072 1.00 89.62 81 VAL A N 1
ATOM 606 C CA . VAL A 1 81 ? -8.095 -3.269 4.198 1.00 89.62 81 VAL A CA 1
ATOM 607 C C . VAL A 1 81 ? -7.310 -4.495 4.656 1.00 89.62 81 VAL A C 1
ATOM 609 O O . VAL A 1 81 ? -6.347 -4.869 3.996 1.00 89.62 81 VAL A O 1
ATOM 612 N N . GLN A 1 82 ? -7.751 -5.177 5.713 1.00 89.81 82 GLN A N 1
ATOM 613 C CA . GLN A 1 82 ? -7.074 -6.371 6.222 1.00 89.81 82 GLN A CA 1
ATOM 614 C C . GLN A 1 82 ? -6.988 -7.485 5.167 1.00 89.81 82 GLN A C 1
ATOM 616 O O . GLN A 1 82 ? -5.966 -8.162 5.055 1.00 89.81 82 GLN A O 1
ATOM 621 N N . TRP A 1 83 ? -8.031 -7.647 4.347 1.00 88.38 83 TRP A N 1
ATOM 622 C CA . TRP A 1 83 ? -8.002 -8.578 3.220 1.00 88.38 83 TRP A CA 1
ATOM 623 C C . TRP A 1 83 ? -6.944 -8.198 2.175 1.00 88.38 83 TRP A C 1
ATOM 625 O O . TRP A 1 83 ? -6.225 -9.078 1.703 1.00 88.38 83 TRP A O 1
ATOM 635 N N . LEU A 1 84 ? -6.801 -6.905 1.845 1.00 87.81 84 LEU A N 1
ATOM 636 C CA . LEU A 1 84 ? -5.746 -6.419 0.945 1.00 87.81 84 LEU A CA 1
ATOM 637 C C . LEU A 1 84 ? -4.350 -6.681 1.526 1.00 87.81 84 LEU A C 1
ATOM 639 O O . LEU A 1 84 ? -3.473 -7.145 0.801 1.00 87.81 84 LEU A O 1
ATOM 643 N N . LEU A 1 85 ? -4.156 -6.445 2.829 1.00 90.19 85 LEU A N 1
ATOM 644 C CA . LEU A 1 85 ? -2.888 -6.709 3.521 1.00 90.19 85 LEU A CA 1
ATOM 645 C C . LEU A 1 85 ? -2.495 -8.191 3.461 1.00 90.19 85 LEU A C 1
ATOM 647 O O . LEU A 1 85 ? -1.331 -8.515 3.244 1.00 90.19 85 LEU A O 1
ATOM 651 N N . GLY A 1 86 ? -3.471 -9.099 3.560 1.00 87.88 86 GLY A N 1
ATOM 652 C CA . GLY A 1 86 ? -3.259 -10.543 3.411 1.00 87.88 86 GLY A CA 1
ATOM 653 C C . GLY A 1 86 ? -2.838 -10.995 2.005 1.00 87.88 86 GLY A C 1
ATOM 654 O O . GLY A 1 86 ? -2.563 -12.177 1.806 1.00 87.88 86 GLY A O 1
ATOM 655 N N . LYS A 1 87 ? -2.808 -10.086 1.023 1.00 85.81 87 LYS A N 1
ATOM 656 C CA . LYS A 1 87 ? -2.343 -10.327 -0.354 1.00 85.81 87 LYS A CA 1
ATOM 657 C C . LYS A 1 87 ? -0.985 -9.692 -0.655 1.00 85.81 87 LYS A C 1
ATOM 659 O O . LYS A 1 87 ? -0.567 -9.680 -1.813 1.00 85.81 87 LYS A O 1
ATOM 664 N N . GLN A 1 88 ? -0.317 -9.141 0.357 1.00 89.69 88 GLN A N 1
ATOM 665 C CA . GLN A 1 88 ? 1.046 -8.651 0.215 1.00 89.69 88 GLN A CA 1
ATOM 666 C C . GLN A 1 88 ? 2.044 -9.809 0.304 1.00 89.69 88 GLN A C 1
ATOM 668 O O . GLN A 1 88 ? 2.009 -10.606 1.241 1.00 89.69 88 GLN A O 1
ATOM 673 N N . GLU A 1 89 ? 2.965 -9.868 -0.648 1.00 88.81 89 GLU A N 1
ATOM 674 C CA . GLU A 1 89 ? 4.034 -10.860 -0.684 1.00 88.81 89 GLU A CA 1
ATOM 675 C C . GLU A 1 89 ? 5.176 -10.511 0.285 1.00 88.81 89 GLU A C 1
ATOM 677 O O . GLU A 1 89 ? 5.232 -9.434 0.893 1.00 88.81 89 GLU A O 1
ATOM 682 N N . SER A 1 90 ? 6.120 -11.440 0.453 1.00 87.19 90 SER A N 1
ATOM 683 C CA . SER A 1 90 ? 7.292 -11.252 1.321 1.00 87.19 90 SER A CA 1
ATOM 684 C C . SER A 1 90 ? 8.177 -10.076 0.878 1.00 87.19 90 SER A C 1
ATOM 686 O O . SER A 1 90 ? 8.716 -9.365 1.730 1.00 87.19 90 SER A O 1
ATOM 688 N N . ASP A 1 91 ? 8.243 -9.805 -0.426 1.00 85.81 91 ASP A N 1
ATOM 689 C CA . ASP A 1 91 ? 9.010 -8.711 -1.032 1.00 85.81 91 ASP A CA 1
ATOM 690 C C . ASP A 1 91 ? 8.362 -7.320 -0.879 1.00 85.81 91 ASP A C 1
ATOM 692 O O . ASP A 1 91 ? 9.016 -6.315 -1.155 1.00 85.81 91 ASP A O 1
ATOM 696 N N . GLY A 1 92 ? 7.110 -7.258 -0.408 1.00 87.75 92 GLY A N 1
ATOM 697 C CA . GLY A 1 92 ? 6.327 -6.029 -0.262 1.00 87.75 92 GLY A CA 1
ATOM 698 C C . GLY A 1 92 ? 5.427 -5.702 -1.459 1.00 87.75 92 GLY A C 1
ATOM 699 O O . GLY A 1 92 ? 4.649 -4.749 -1.375 1.00 87.75 92 GLY A O 1
ATOM 700 N N . SER A 1 93 ? 5.489 -6.484 -2.540 1.00 88.44 93 SER A N 1
ATOM 701 C CA . SER A 1 93 ? 4.606 -6.352 -3.697 1.00 88.44 93 SER A CA 1
ATOM 702 C C . SER A 1 93 ? 3.200 -6.870 -3.397 1.00 88.44 93 SER A C 1
ATOM 704 O O . SER A 1 93 ? 2.994 -7.725 -2.535 1.00 88.44 93 SER A O 1
ATOM 706 N N . PHE A 1 94 ? 2.215 -6.351 -4.126 1.00 86.50 94 PHE A N 1
ATOM 707 C CA . PHE A 1 94 ? 0.864 -6.898 -4.106 1.00 86.50 94 PHE A CA 1
ATOM 708 C C . PHE A 1 94 ? 0.624 -7.710 -5.373 1.00 86.50 94 PHE A C 1
ATOM 710 O O . PHE A 1 94 ? 0.672 -7.177 -6.486 1.00 86.50 94 PHE A O 1
ATOM 717 N N . VAL A 1 95 ? 0.332 -8.999 -5.201 1.00 77.56 95 VAL A N 1
ATOM 718 C CA . VAL A 1 95 ? 0.094 -9.928 -6.307 1.00 77.56 95 VAL A CA 1
ATOM 719 C C . VAL A 1 95 ? -1.365 -10.366 -6.301 1.00 77.56 95 VAL A C 1
ATOM 721 O O . VAL A 1 95 ? -1.927 -10.760 -5.281 1.00 77.56 95 VAL A O 1
ATOM 724 N N . ASP A 1 96 ? -1.994 -10.320 -7.472 1.00 69.56 96 ASP A N 1
ATOM 725 C CA . ASP A 1 96 ? -3.322 -10.894 -7.641 1.00 69.56 96 ASP A CA 1
ATOM 726 C C . ASP A 1 96 ? -3.240 -12.428 -7.720 1.00 69.56 96 ASP A C 1
ATOM 728 O O . ASP A 1 96 ? -2.457 -12.991 -8.487 1.00 69.56 96 ASP A O 1
ATOM 732 N N . SER A 1 97 ? -4.059 -13.102 -6.913 1.00 58.69 97 SER A N 1
ATOM 733 C CA . SER A 1 97 ? -3.965 -14.540 -6.653 1.00 58.69 97 SER A CA 1
ATOM 734 C C . SER A 1 97 ? -4.449 -15.430 -7.804 1.00 58.69 97 SER A C 1
ATOM 736 O O . SER A 1 97 ? -4.222 -16.636 -7.735 1.00 58.69 97 SER A O 1
ATOM 738 N N . ASN A 1 98 ? -5.114 -14.901 -8.843 1.00 54.59 98 ASN A N 1
ATOM 739 C CA . ASN A 1 98 ? -5.642 -15.735 -9.930 1.00 54.59 98 ASN A CA 1
ATOM 740 C C . ASN A 1 98 ? -5.067 -15.334 -11.304 1.00 54.59 98 ASN A C 1
ATOM 742 O O . ASN A 1 98 ? -5.552 -14.388 -11.933 1.00 54.59 98 ASN A O 1
ATOM 746 N N . PRO A 1 99 ? -4.031 -16.036 -11.796 1.00 51.03 99 PRO A N 1
ATOM 747 C CA . PRO A 1 99 ? -3.384 -15.693 -13.052 1.00 51.03 99 PRO A CA 1
ATOM 748 C C . PRO A 1 99 ? -4.315 -15.950 -14.244 1.00 51.03 99 PRO A C 1
ATOM 750 O O . PRO A 1 99 ? -4.887 -17.027 -14.399 1.00 51.03 99 PRO A O 1
ATOM 753 N N . VAL A 1 100 ? -4.424 -14.965 -15.133 1.00 51.09 100 VAL A N 1
ATOM 754 C CA . VAL A 1 100 ? -5.019 -15.141 -16.463 1.00 51.09 100 VAL A CA 1
ATOM 755 C C . VAL A 1 100 ? -4.082 -16.049 -17.271 1.00 51.09 100 VAL A C 1
ATOM 757 O O . VAL A 1 100 ? -2.958 -15.662 -17.586 1.00 51.09 100 VAL A O 1
ATOM 760 N N . TYR A 1 101 ? -4.522 -17.275 -17.572 1.00 49.44 101 TYR A N 1
ATOM 761 C CA . TYR A 1 101 ? -3.711 -18.317 -18.225 1.00 49.44 101 TYR A CA 1
ATOM 762 C C . TYR A 1 101 ? -3.410 -18.048 -19.716 1.00 49.44 101 TYR A C 1
ATOM 764 O O . TYR A 1 101 ? -2.521 -18.685 -20.276 1.00 49.44 101 TYR A O 1
ATOM 772 N N . HIS A 1 102 ? -4.073 -17.073 -20.351 1.00 51.03 102 HIS A N 1
ATOM 773 C CA . HIS A 1 102 ? -3.850 -16.709 -21.756 1.00 51.03 102 HIS A CA 1
ATOM 774 C C . HIS A 1 102 ? -3.320 -15.276 -21.891 1.00 51.03 102 HIS A C 1
ATOM 776 O O . HIS A 1 102 ? -4.063 -14.304 -21.759 1.00 51.03 102 HIS A O 1
ATOM 782 N N . ARG A 1 103 ? -2.010 -15.160 -22.152 1.00 49.16 103 ARG A N 1
ATOM 783 C CA . ARG A 1 103 ? -1.271 -13.891 -22.295 1.00 49.16 103 ARG A CA 1
ATOM 784 C C . ARG A 1 103 ? -1.608 -13.114 -23.572 1.00 49.16 103 ARG A C 1
ATOM 786 O O . ARG A 1 103 ? -1.468 -11.895 -23.579 1.00 49.16 103 ARG A O 1
ATOM 793 N N . ASP A 1 104 ? -2.112 -13.785 -24.603 1.00 55.28 104 ASP A N 1
ATOM 794 C CA . ASP A 1 104 ? -2.284 -13.196 -25.940 1.00 55.28 104 ASP A CA 1
ATOM 795 C C . ASP A 1 104 ? -3.477 -12.225 -26.047 1.00 55.28 104 ASP A C 1
ATOM 797 O O . ASP A 1 104 ? -3.593 -11.491 -27.023 1.00 55.28 104 ASP A O 1
ATOM 801 N N . MET A 1 105 ? -4.348 -12.168 -25.028 1.00 51.62 105 MET A N 1
ATOM 802 C CA . MET A 1 105 ? -5.531 -11.291 -25.002 1.00 51.62 105 MET A CA 1
ATOM 803 C C . MET A 1 105 ? -5.388 -10.038 -24.117 1.00 51.62 105 MET A C 1
ATOM 805 O O . MET A 1 105 ? -6.339 -9.268 -24.008 1.00 51.62 105 MET A O 1
ATOM 809 N N . GLN A 1 106 ? -4.234 -9.793 -23.481 1.00 52.16 106 GLN A N 1
ATOM 810 C CA . GLN A 1 106 ? -4.071 -8.646 -22.564 1.00 52.16 106 GLN A CA 1
ATOM 811 C C . GLN A 1 106 ? -3.641 -7.327 -23.236 1.00 52.16 106 GLN A C 1
ATOM 813 O O . GLN A 1 106 ? -3.492 -6.315 -22.549 1.00 52.16 106 GLN A O 1
ATOM 818 N N . GLY A 1 107 ? -3.482 -7.295 -24.566 1.00 54.06 107 GLY A N 1
ATOM 819 C CA . GLY A 1 107 ? -2.939 -6.123 -25.265 1.00 54.06 107 GLY A CA 1
ATOM 820 C C . GLY A 1 107 ? -1.529 -5.772 -24.767 1.00 54.06 107 GLY A C 1
ATOM 821 O O . GLY A 1 107 ? -0.958 -6.486 -23.947 1.00 54.06 107 GLY A O 1
ATOM 822 N N . GLY A 1 108 ? -0.937 -4.669 -25.231 1.00 51.28 108 GLY A N 1
ATOM 823 C CA . GLY A 1 108 ? 0.441 -4.241 -24.902 1.00 51.28 108 GLY A CA 1
ATOM 824 C C . GLY A 1 108 ? 0.751 -3.953 -23.418 1.00 51.28 108 GLY A C 1
ATOM 825 O O . GLY A 1 108 ? 1.766 -3.339 -23.116 1.00 51.28 108 GLY A O 1
ATOM 826 N N . VAL A 1 109 ? -0.106 -4.388 -22.490 1.00 52.44 109 VAL A N 1
ATOM 827 C CA . VAL A 1 109 ? 0.109 -4.427 -21.033 1.00 52.44 109 VAL A CA 1
ATOM 828 C C . VAL A 1 109 ? 0.557 -5.836 -20.581 1.00 52.44 109 VAL A C 1
ATOM 830 O O . VAL A 1 109 ? 0.600 -6.144 -19.388 1.00 52.44 109 VAL A O 1
ATOM 833 N N . GLY A 1 110 ? 0.879 -6.722 -21.531 1.00 43.88 110 GLY A N 1
ATOM 834 C CA . GLY A 1 110 ? 1.331 -8.091 -21.298 1.00 43.88 110 GLY A CA 1
ATOM 835 C C . GLY A 1 110 ? 2.650 -8.152 -20.527 1.00 43.88 110 GLY A C 1
ATOM 836 O O . GLY A 1 110 ? 3.724 -8.169 -21.115 1.00 43.88 110 GLY A O 1
ATOM 837 N N . GLY A 1 111 ? 2.575 -8.219 -19.198 1.00 47.56 111 GLY A N 1
ATOM 838 C CA . GLY A 1 111 ? 3.758 -8.447 -18.367 1.00 47.56 111 GLY A CA 1
ATOM 839 C C . GLY 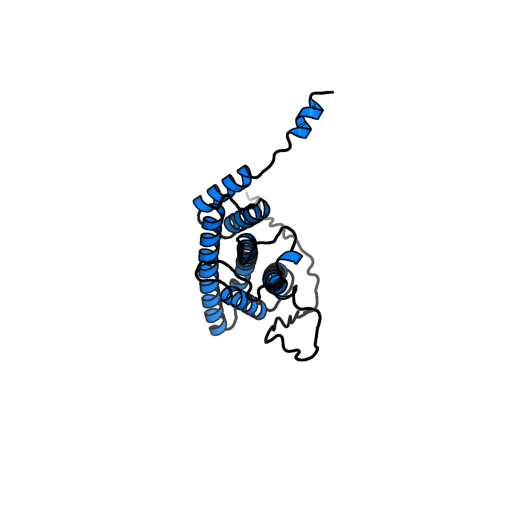A 1 111 ? 3.593 -8.185 -16.875 1.00 47.56 111 GLY A C 1
ATOM 840 O O . GLY A 1 111 ? 4.234 -8.870 -16.084 1.00 47.56 111 GLY A O 1
ATOM 841 N N . LEU A 1 112 ? 2.720 -7.262 -16.457 1.00 49.19 112 LEU A N 1
ATOM 842 C CA . LEU A 1 112 ? 2.654 -6.842 -15.050 1.00 49.19 112 LEU A CA 1
ATOM 843 C C . LEU A 1 112 ? 1.820 -7.804 -14.179 1.00 49.19 112 LEU A C 1
ATOM 845 O O . LEU A 1 112 ? 0.774 -7.451 -13.635 1.00 49.19 112 LEU A O 1
ATOM 849 N N . ARG A 1 113 ? 2.322 -9.032 -13.996 1.00 50.03 113 ARG A N 1
ATOM 850 C CA . ARG A 1 113 ? 2.078 -9.795 -12.761 1.00 50.03 113 ARG A CA 1
ATOM 851 C C . ARG A 1 113 ? 2.529 -8.924 -11.594 1.00 50.03 113 ARG A C 1
ATOM 853 O O . ARG A 1 113 ? 3.697 -8.558 -11.588 1.00 50.03 113 ARG A O 1
ATOM 860 N N . GLY A 1 114 ? 1.640 -8.588 -10.655 1.00 56.59 114 GLY A N 1
ATOM 861 C CA . GLY A 1 114 ? 2.030 -7.921 -9.400 1.00 56.59 114 GLY A CA 1
ATOM 862 C C . GLY A 1 114 ? 2.985 -6.740 -9.585 1.00 56.59 114 GLY A C 1
ATOM 863 O O . GLY A 1 114 ? 3.929 -6.579 -8.822 1.00 56.59 114 GLY A O 1
ATOM 864 N N . GLY A 1 115 ? 2.820 -5.995 -10.682 1.00 75.62 115 GLY A N 1
ATOM 865 C CA . GLY A 1 115 ? 3.841 -5.052 -11.109 1.00 75.62 115 GLY A CA 1
ATOM 866 C C . GLY A 1 115 ? 3.874 -3.801 -10.232 1.00 75.62 115 GLY A C 1
ATOM 867 O O . GLY A 1 115 ? 2.901 -3.522 -9.523 1.00 75.62 115 GLY A O 1
ATOM 868 N N . PRO A 1 116 ? 4.922 -2.971 -10.359 1.00 84.19 116 PRO A N 1
ATOM 869 C CA . PRO A 1 116 ? 5.070 -1.743 -9.577 1.00 84.19 116 PRO A CA 1
ATOM 870 C C . PRO A 1 116 ? 3.839 -0.834 -9.646 1.00 84.19 116 PRO A C 1
ATOM 872 O O . PRO A 1 116 ? 3.432 -0.273 -8.639 1.00 84.19 116 PRO A O 1
ATOM 875 N N . ALA A 1 117 ? 3.157 -0.785 -10.797 1.00 86.94 117 ALA A N 1
ATOM 876 C CA . ALA A 1 117 ? 1.923 -0.020 -10.960 1.00 86.94 117 ALA A CA 1
ATOM 877 C C . ALA A 1 117 ? 0.755 -0.516 -10.084 1.00 86.94 117 ALA A C 1
ATOM 879 O O . ALA A 1 117 ? -0.001 0.299 -9.556 1.00 86.94 117 ALA A O 1
ATOM 880 N N . LEU A 1 118 ? 0.590 -1.837 -9.925 1.00 85.75 118 LEU A N 1
ATOM 881 C CA . LEU A 1 118 ? -0.467 -2.398 -9.079 1.00 85.75 118 LEU A CA 1
ATOM 882 C C . LEU A 1 118 ? -0.167 -2.124 -7.608 1.00 85.75 118 LEU A C 1
ATOM 884 O O . LEU A 1 118 ? -1.032 -1.626 -6.892 1.00 85.75 118 LEU A O 1
ATOM 888 N N . THR A 1 119 ? 1.068 -2.404 -7.192 1.00 90.81 119 THR A N 1
ATOM 889 C CA . THR A 1 119 ? 1.539 -2.126 -5.835 1.00 90.81 119 THR A CA 1
ATOM 890 C C . THR A 1 119 ? 1.363 -0.645 -5.508 1.00 90.81 119 THR A C 1
ATOM 892 O O . THR A 1 119 ? 0.737 -0.325 -4.508 1.00 90.81 119 THR A O 1
ATOM 895 N N . ALA A 1 120 ? 1.786 0.263 -6.394 1.00 91.62 120 ALA A N 1
ATOM 896 C CA . ALA A 1 120 ? 1.618 1.705 -6.227 1.00 91.62 120 ALA A CA 1
ATOM 897 C C . ALA A 1 120 ? 0.150 2.111 -6.055 1.00 91.62 120 ALA A C 1
ATOM 899 O O . ALA A 1 120 ? -0.176 2.886 -5.157 1.00 91.62 120 ALA A O 1
ATOM 900 N N . PHE A 1 121 ? -0.748 1.561 -6.874 1.00 89.81 121 PHE A N 1
ATOM 901 C CA . PHE A 1 121 ? -2.178 1.835 -6.766 1.00 89.81 121 PHE A CA 1
ATOM 902 C C . PHE A 1 121 ? -2.750 1.422 -5.402 1.00 89.81 121 PHE A C 1
ATOM 904 O O . PHE A 1 121 ? -3.488 2.189 -4.781 1.00 89.81 121 PHE A O 1
ATOM 911 N N . VAL A 1 122 ? -2.389 0.231 -4.921 1.00 90.94 122 VAL A N 1
ATOM 912 C CA . VAL A 1 122 ? -2.828 -0.266 -3.611 1.00 90.94 122 VAL A CA 1
ATOM 913 C C . VAL A 1 122 ? -2.226 0.566 -2.486 1.00 90.94 122 VAL A C 1
ATOM 915 O O . VAL A 1 122 ? -2.963 0.981 -1.599 1.00 90.94 122 VAL A O 1
ATOM 918 N N . THR A 1 123 ? -0.935 0.893 -2.549 1.00 93.06 123 THR A N 1
ATOM 919 C CA . THR A 1 123 ? -0.265 1.758 -1.567 1.00 93.06 123 THR A CA 1
ATOM 920 C C . THR A 1 123 ? -0.974 3.104 -1.429 1.00 93.06 123 THR A C 1
ATOM 922 O O . THR A 1 123 ? -1.219 3.553 -0.312 1.00 93.06 123 THR A O 1
ATOM 925 N N . ILE A 1 124 ? -1.381 3.725 -2.543 1.00 92.75 124 ILE A N 1
ATOM 926 C CA . ILE A 1 124 ? -2.158 4.975 -2.522 1.00 92.75 124 ILE A CA 1
ATOM 927 C C . ILE A 1 124 ? -3.501 4.763 -1.814 1.00 92.75 124 ILE A C 1
ATOM 929 O O . ILE A 1 124 ? -3.877 5.559 -0.959 1.00 92.75 124 ILE A O 1
ATOM 933 N N . ALA A 1 125 ? -4.230 3.695 -2.145 1.00 90.94 125 ALA A N 1
ATOM 934 C CA . ALA A 1 125 ? -5.516 3.402 -1.514 1.00 90.94 125 ALA A CA 1
ATOM 935 C C . ALA A 1 125 ? -5.392 3.146 -0.002 1.00 90.94 125 ALA A C 1
ATOM 937 O O . ALA A 1 125 ? -6.200 3.651 0.773 1.00 90.94 125 ALA A O 1
ATOM 938 N N . LEU A 1 126 ? -4.364 2.405 0.417 1.00 91.94 126 LEU A N 1
ATOM 939 C CA . LEU A 1 126 ? -4.063 2.120 1.820 1.00 91.94 126 LEU A CA 1
ATOM 940 C C . LEU A 1 126 ? -3.666 3.388 2.588 1.00 91.94 126 LEU A C 1
ATOM 942 O O . LEU A 1 126 ? -4.095 3.577 3.725 1.00 91.94 126 LEU A O 1
ATOM 946 N N . LYS A 1 127 ? -2.897 4.287 1.961 1.00 92.75 127 LYS A N 1
ATOM 947 C CA . LYS A 1 127 ? -2.518 5.576 2.553 1.00 92.75 127 LYS A CA 1
ATOM 948 C C . LYS A 1 127 ? -3.736 6.472 2.794 1.00 92.75 127 LYS A C 1
ATOM 950 O O . LYS A 1 127 ? -3.848 7.067 3.862 1.00 92.75 127 LYS A O 1
ATOM 955 N N . GLU A 1 128 ? -4.657 6.525 1.835 1.00 89.75 128 GLU A N 1
ATOM 956 C CA . GLU A 1 128 ? -5.918 7.280 1.931 1.00 89.75 128 GLU A CA 1
ATOM 957 C C . GLU A 1 128 ? -6.905 6.676 2.943 1.00 89.75 128 GLU A C 1
ATOM 959 O O . GLU A 1 128 ? -7.815 7.361 3.402 1.00 89.75 128 GLU A O 1
ATOM 964 N N . ALA A 1 129 ? -6.721 5.406 3.314 1.00 87.69 129 ALA A N 1
ATOM 965 C CA . ALA A 1 129 ? -7.511 4.729 4.336 1.00 87.69 129 ALA A CA 1
ATOM 966 C C . ALA A 1 129 ? -7.002 4.973 5.770 1.00 87.69 129 ALA A C 1
ATOM 968 O O . ALA A 1 129 ? -7.701 4.615 6.714 1.00 87.69 129 ALA A O 1
ATOM 969 N N . LEU A 1 130 ? -5.826 5.589 5.973 1.00 89.12 130 LEU A N 1
ATOM 970 C CA . LEU A 1 130 ? -5.295 5.875 7.318 1.00 89.12 130 LEU A CA 1
ATOM 971 C C . LEU A 1 130 ? -6.247 6.687 8.216 1.00 89.12 130 LEU A C 1
ATOM 973 O O . LEU A 1 130 ? -6.390 6.301 9.377 1.00 89.12 130 LEU A O 1
ATOM 977 N N . PRO A 1 131 ? -6.939 7.738 7.728 1.00 86.75 131 PRO A N 1
ATOM 978 C CA . PRO A 1 131 ? -7.855 8.517 8.563 1.00 86.75 131 PRO A CA 1
ATOM 979 C C . PRO A 1 131 ? -9.018 7.693 9.133 1.00 86.75 131 PRO A C 1
ATOM 981 O O . PRO A 1 131 ? -9.591 8.065 10.151 1.00 86.75 131 PRO A O 1
ATOM 984 N N . LEU A 1 132 ? -9.346 6.538 8.535 1.00 83.44 132 LEU A N 1
ATOM 985 C CA . LEU A 1 132 ? -10.370 5.634 9.073 1.00 83.44 132 LEU A CA 1
ATOM 986 C C . LEU A 1 132 ? -10.018 5.079 10.454 1.00 83.44 132 LEU A C 1
ATOM 988 O O . LEU A 1 132 ? -10.905 4.643 11.184 1.00 83.44 132 LEU A O 1
ATOM 992 N N . TYR A 1 133 ? -8.732 5.059 10.795 1.00 83.81 133 TYR A N 1
ATOM 993 C CA . TYR A 1 133 ? -8.245 4.559 12.072 1.00 83.81 133 TYR A CA 1
ATOM 994 C C . TYR A 1 133 ? -8.092 5.672 13.122 1.00 83.81 133 TYR A C 1
ATOM 996 O O . TYR A 1 133 ? -7.789 5.366 14.270 1.00 83.81 133 TYR A O 1
ATOM 1004 N N . GLU A 1 134 ? -8.314 6.941 12.756 1.00 80.50 134 GLU A N 1
ATOM 1005 C CA . GLU A 1 134 ? -8.249 8.095 13.670 1.00 80.50 134 GLU A CA 1
ATOM 1006 C C . GLU A 1 134 ? -9.569 8.334 14.419 1.00 80.50 134 GLU A C 1
ATOM 1008 O O . GLU A 1 134 ? -9.577 9.013 15.441 1.00 80.50 134 GLU A O 1
ATOM 1013 N N . ALA A 1 135 ? -10.684 7.783 13.928 1.00 78.62 135 ALA A N 1
ATOM 1014 C CA . ALA A 1 135 ? -11.983 7.896 14.587 1.00 78.62 135 ALA A CA 1
ATOM 1015 C C . ALA A 1 135 ? -11.981 7.158 15.934 1.00 78.62 135 ALA A C 1
ATOM 1017 O O . ALA A 1 135 ? -11.504 6.025 16.002 1.00 78.62 135 ALA A O 1
ATOM 1018 N N . GLU A 1 136 ? -12.511 7.788 16.983 1.00 76.75 136 GLU A N 1
ATOM 1019 C CA . GLU A 1 136 ? -12.663 7.177 18.309 1.00 76.75 136 GLU A CA 1
ATOM 1020 C C . GLU A 1 136 ? -13.733 6.076 18.269 1.00 76.75 136 GLU A C 1
ATOM 1022 O O . GLU A 1 136 ? -14.795 6.261 17.670 1.00 76.75 136 GLU A O 1
ATOM 1027 N N . GLU A 1 137 ? -13.434 4.925 18.874 1.00 79.25 137 GLU A N 1
ATOM 1028 C CA . GLU A 1 137 ? -14.399 3.844 19.090 1.00 79.25 137 GLU A CA 1
ATOM 1029 C C . GLU A 1 137 ? -14.876 3.874 20.547 1.00 79.25 137 GLU A C 1
ATOM 1031 O O . GLU A 1 137 ? -14.079 4.085 21.462 1.00 79.25 137 GLU A O 1
ATOM 1036 N N . ASP A 1 138 ? -16.170 3.633 20.766 1.00 79.81 138 ASP A N 1
ATOM 1037 C CA . ASP A 1 138 ? -16.765 3.626 22.111 1.00 79.81 138 ASP A CA 1
ATOM 1038 C C . ASP A 1 138 ? -16.333 2.392 22.936 1.00 79.81 138 ASP A C 1
ATOM 1040 O O . ASP A 1 138 ? -16.330 2.424 24.168 1.00 79.81 138 ASP A O 1
ATOM 1044 N N . ASP A 1 139 ? -15.946 1.304 22.259 1.00 86.06 139 ASP A N 1
ATOM 1045 C CA . ASP A 1 139 ? -15.573 0.027 22.868 1.00 86.06 139 ASP A CA 1
ATOM 1046 C C . ASP A 1 139 ? -14.042 -0.134 22.980 1.00 86.06 139 ASP A C 1
ATOM 1048 O O . ASP A 1 139 ? -13.328 -0.191 21.975 1.00 86.06 139 ASP A O 1
ATOM 1052 N N . GLU A 1 140 ? -13.521 -0.330 24.200 1.00 86.69 140 GLU A N 1
ATOM 1053 C CA . GLU A 1 140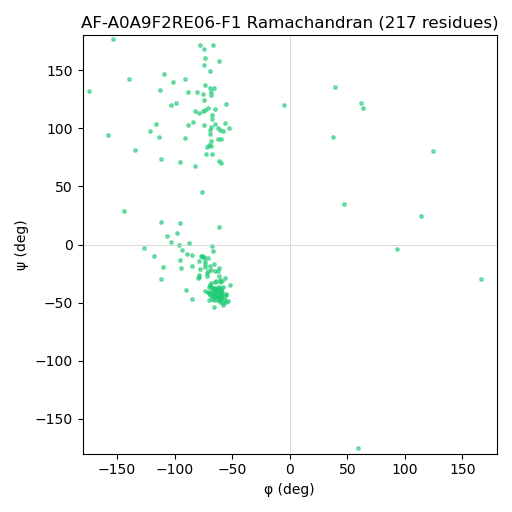 ? -12.073 -0.486 24.460 1.00 86.69 140 GLU A CA 1
ATOM 1054 C C . GLU A 1 140 ? -11.424 -1.671 23.713 1.00 86.69 140 GLU A C 1
ATOM 1056 O O . GLU A 1 140 ? -10.239 -1.641 23.371 1.00 86.69 140 GLU A O 1
ATOM 1061 N N . GLU A 1 141 ? -12.176 -2.749 23.479 1.00 87.38 141 GLU A N 1
ATOM 1062 C CA . GLU A 1 141 ? -11.695 -3.916 22.728 1.00 87.38 141 GLU A CA 1
ATOM 1063 C C . GLU A 1 141 ? -11.594 -3.613 21.226 1.00 87.38 141 GLU A C 1
ATOM 1065 O O . GLU A 1 141 ? -10.612 -3.989 20.582 1.00 87.38 141 GLU A O 1
ATOM 1070 N N . ALA A 1 142 ? -12.570 -2.883 20.677 1.00 82.69 142 ALA A N 1
ATOM 1071 C CA . ALA A 1 142 ? -12.549 -2.452 19.282 1.00 82.69 142 ALA A CA 1
ATOM 1072 C C . ALA A 1 142 ? -11.401 -1.464 19.030 1.00 82.69 142 ALA A C 1
ATOM 1074 O O . ALA A 1 142 ? -10.717 -1.561 18.009 1.00 82.69 142 ALA A O 1
ATOM 1075 N N . GLU A 1 143 ? -11.125 -0.581 19.993 1.00 86.69 143 GLU A N 1
ATOM 1076 C CA . GLU A 1 143 ? -9.995 0.348 19.948 1.00 86.69 143 GLU A CA 1
ATOM 1077 C C . GLU A 1 143 ? -8.647 -0.394 19.904 1.00 86.69 143 GLU A C 1
ATOM 1079 O O . GLU A 1 143 ? -7.786 -0.082 19.075 1.00 86.69 143 GLU A O 1
ATOM 1084 N N . ARG A 1 144 ? -8.474 -1.442 20.726 1.00 87.56 144 ARG A N 1
ATOM 1085 C CA . ARG A 1 144 ? -7.263 -2.286 20.708 1.00 87.56 144 ARG A CA 1
ATOM 1086 C C . ARG A 1 144 ? -7.068 -2.989 19.364 1.00 87.56 144 ARG A C 1
ATOM 1088 O O . ARG A 1 144 ? -5.968 -2.943 18.811 1.00 87.56 144 ARG A O 1
ATOM 1095 N N . GLN A 1 145 ? -8.126 -3.577 18.806 1.00 87.00 145 GLN A N 1
ATOM 1096 C CA . GLN A 1 145 ? -8.069 -4.228 17.490 1.00 87.00 145 GLN A CA 1
ATOM 1097 C C . GLN A 1 145 ? -7.753 -3.229 16.372 1.00 87.00 145 GLN A C 1
ATOM 1099 O O . GLN A 1 145 ? -6.923 -3.503 15.505 1.00 87.00 145 GLN A O 1
ATOM 1104 N N . LYS A 1 146 ? -8.363 -2.040 16.409 1.00 88.50 146 LYS A N 1
ATOM 1105 C CA . LYS A 1 146 ? -8.092 -0.952 15.462 1.00 88.50 146 LYS A CA 1
ATOM 1106 C C . LYS A 1 146 ? -6.622 -0.530 15.508 1.00 88.50 146 LYS A C 1
ATOM 1108 O O . LYS A 1 146 ? -6.005 -0.352 14.457 1.00 88.50 146 LYS A O 1
ATOM 1113 N N . GLN A 1 147 ? -6.047 -0.409 16.704 1.00 88.94 147 GLN A N 1
ATOM 1114 C CA . GLN A 1 147 ? -4.648 -0.026 16.888 1.00 88.94 147 GLN A CA 1
ATOM 1115 C C . GLN A 1 147 ? -3.672 -1.083 16.341 1.00 88.94 147 GLN A C 1
ATOM 1117 O O . GLN A 1 147 ? -2.653 -0.728 15.741 1.00 88.94 147 GLN A O 1
ATOM 1122 N N . GLU A 1 148 ? -3.989 -2.371 16.495 1.00 90.50 148 GLU A N 1
ATOM 1123 C CA . GLU A 1 148 ? -3.227 -3.476 15.897 1.00 90.50 148 GLU A CA 1
ATOM 1124 C C . GLU A 1 148 ? -3.351 -3.498 14.364 1.00 90.50 148 GLU A C 1
ATOM 1126 O O . GLU A 1 148 ? -2.366 -3.654 13.644 1.00 90.50 148 GLU A O 1
ATOM 1131 N N . GLN A 1 149 ? -4.550 -3.279 13.826 1.00 90.50 149 GLN A N 1
ATOM 1132 C CA . GLN A 1 149 ? -4.748 -3.174 12.378 1.00 90.50 149 GLN A CA 1
ATOM 1133 C C . GLN A 1 149 ? -3.967 -1.997 11.784 1.00 90.50 149 GLN A C 1
ATOM 1135 O O . GLN A 1 149 ? -3.345 -2.130 10.729 1.00 90.50 149 GLN A O 1
ATOM 1140 N N . LEU A 1 150 ? -3.939 -0.860 12.481 1.00 91.50 150 LEU A N 1
ATOM 1141 C CA . LEU A 1 150 ? -3.172 0.313 12.080 1.00 91.50 150 LEU A CA 1
ATOM 1142 C C . LEU A 1 150 ? -1.659 0.036 12.095 1.00 91.50 150 LEU A C 1
ATOM 1144 O O . LEU A 1 150 ? -0.960 0.474 11.177 1.00 91.50 150 LEU A O 1
ATOM 1148 N N . SER A 1 151 ? -1.135 -0.694 13.086 1.00 92.38 151 SER A N 1
ATOM 1149 C CA . SER A 1 151 ? 0.293 -1.045 13.113 1.00 92.38 151 SER A CA 1
ATOM 1150 C C . SER A 1 151 ? 0.659 -1.980 11.954 1.00 92.38 151 SER A C 1
ATOM 1152 O O . SER A 1 151 ? 1.644 -1.735 11.254 1.00 92.38 151 SER A O 1
ATOM 1154 N N . ASN A 1 152 ? -0.187 -2.972 11.664 1.00 92.19 152 ASN A N 1
ATOM 1155 C CA . ASN A 1 152 ? -0.037 -3.864 10.513 1.00 92.19 152 ASN A CA 1
ATOM 1156 C C . ASN A 1 152 ? -0.084 -3.104 9.179 1.00 92.19 152 ASN A C 1
ATOM 1158 O O . ASN A 1 152 ? 0.743 -3.344 8.297 1.00 92.19 152 ASN A O 1
ATOM 1162 N N . LEU A 1 153 ? -1.004 -2.148 9.045 1.00 92.81 153 LEU A N 1
ATOM 1163 C CA . LEU A 1 153 ? -1.128 -1.289 7.869 1.00 92.81 153 LEU A CA 1
ATOM 1164 C C . LEU A 1 153 ? 0.125 -0.432 7.650 1.00 92.81 153 LEU A C 1
ATOM 1166 O O . LEU A 1 153 ? 0.618 -0.349 6.526 1.00 92.81 153 LEU A O 1
ATOM 1170 N N . ARG A 1 154 ? 0.676 0.172 8.710 1.00 92.94 154 ARG A N 1
ATOM 1171 C CA . ARG A 1 154 ? 1.917 0.961 8.625 1.00 92.94 154 ARG A CA 1
ATOM 1172 C C . ARG A 1 154 ? 3.109 0.107 8.198 1.00 92.94 154 ARG A C 1
ATOM 1174 O O . ARG A 1 154 ? 3.822 0.492 7.278 1.00 92.94 154 ARG A O 1
ATOM 1181 N N . ASN A 1 155 ? 3.266 -1.076 8.791 1.00 93.00 155 ASN A N 1
ATOM 1182 C CA . ASN A 1 155 ? 4.322 -2.019 8.412 1.00 93.00 155 ASN A CA 1
ATOM 1183 C C . ASN A 1 155 ? 4.185 -2.472 6.949 1.00 93.00 155 ASN A C 1
ATOM 1185 O O . ASN A 1 155 ? 5.173 -2.632 6.237 1.00 93.00 155 ASN A O 1
ATOM 1189 N N . SER A 1 156 ? 2.953 -2.676 6.480 1.00 93.25 156 SER A N 1
ATOM 1190 C CA . SER A 1 156 ? 2.684 -3.022 5.085 1.00 93.25 156 SER A CA 1
ATOM 1191 C C . SER A 1 156 ? 3.034 -1.890 4.120 1.00 93.25 156 SER A C 1
ATOM 1193 O O . SER A 1 156 ? 3.655 -2.148 3.085 1.00 93.25 156 SER A O 1
ATOM 1195 N N . LEU A 1 157 ? 2.678 -0.647 4.466 1.00 93.88 157 LEU A N 1
ATOM 1196 C CA . LEU A 1 157 ? 3.010 0.541 3.680 1.00 93.88 157 LEU A CA 1
ATOM 1197 C C . LEU A 1 157 ? 4.524 0.707 3.537 1.00 93.88 157 LEU A C 1
ATOM 1199 O O . LEU A 1 157 ? 4.982 0.892 2.416 1.00 93.88 157 LEU A O 1
ATOM 1203 N N . ASP A 1 158 ? 5.285 0.558 4.623 1.00 93.81 158 ASP A N 1
ATOM 1204 C CA . ASP A 1 158 ? 6.754 0.643 4.615 1.00 93.81 158 ASP A CA 1
ATOM 1205 C C . ASP A 1 158 ? 7.402 -0.409 3.696 1.00 93.81 158 ASP A C 1
ATOM 1207 O O . ASP A 1 158 ? 8.271 -0.126 2.864 1.00 93.81 158 ASP A O 1
ATOM 1211 N N . ARG A 1 159 ? 6.904 -1.648 3.752 1.00 93.88 159 ARG A N 1
ATOM 1212 C CA . ARG A 1 159 ? 7.358 -2.717 2.850 1.00 93.88 159 ARG A CA 1
ATOM 1213 C C . ARG A 1 159 ? 7.018 -2.407 1.392 1.00 93.88 159 ARG A C 1
ATOM 1215 O O . ARG A 1 159 ? 7.839 -2.650 0.506 1.00 93.88 159 ARG A O 1
ATOM 1222 N N . ALA A 1 160 ? 5.834 -1.850 1.137 1.00 93.31 160 ALA A N 1
ATOM 1223 C CA . ALA A 1 160 ? 5.394 -1.494 -0.206 1.00 93.31 160 ALA A CA 1
ATOM 1224 C C . ALA A 1 160 ? 6.174 -0.297 -0.778 1.00 93.31 160 ALA A C 1
ATOM 1226 O O . ALA A 1 160 ? 6.571 -0.337 -1.941 1.00 93.31 160 ALA A O 1
ATOM 1227 N N . THR A 1 161 ? 6.442 0.749 0.009 1.00 94.06 161 THR A N 1
ATOM 1228 C CA . THR A 1 161 ? 7.269 1.892 -0.418 1.00 94.06 161 THR A CA 1
ATOM 1229 C C . THR A 1 161 ? 8.699 1.449 -0.693 1.00 94.06 161 THR A C 1
ATOM 1231 O O . THR A 1 161 ? 9.254 1.798 -1.733 1.00 94.06 161 THR A O 1
ATOM 1234 N N . THR A 1 162 ? 9.259 0.582 0.152 1.00 93.44 162 THR A N 1
ATOM 1235 C CA . THR A 1 162 ? 10.586 0.002 -0.070 1.00 93.44 162 THR A CA 1
ATOM 1236 C C . THR A 1 162 ? 10.640 -0.803 -1.376 1.00 93.44 162 THR A C 1
ATOM 1238 O O . THR A 1 162 ? 11.590 -0.672 -2.153 1.00 93.44 162 THR A O 1
ATOM 1241 N N . TYR A 1 163 ? 9.619 -1.619 -1.661 1.00 92.44 163 TYR A N 1
ATOM 1242 C CA . TYR A 1 163 ? 9.505 -2.335 -2.934 1.00 92.44 163 TYR A CA 1
ATOM 1243 C C . TYR A 1 163 ? 9.441 -1.371 -4.128 1.00 92.44 163 TYR A C 1
ATOM 1245 O O . TYR A 1 163 ? 10.180 -1.543 -5.096 1.00 92.44 163 TYR A O 1
ATOM 1253 N N . LEU A 1 164 ? 8.599 -0.334 -4.057 1.00 91.81 164 LEU A N 1
ATOM 1254 C CA . LEU A 1 164 ? 8.439 0.649 -5.133 1.00 91.81 164 LEU A CA 1
ATOM 1255 C C . LEU A 1 164 ? 9.724 1.442 -5.389 1.00 91.81 164 LEU A C 1
ATOM 1257 O O . LEU A 1 164 ? 10.090 1.650 -6.544 1.00 91.81 164 LEU A O 1
ATOM 1261 N N . ALA A 1 165 ? 10.441 1.830 -4.334 1.00 91.81 165 ALA A N 1
ATOM 1262 C CA . ALA A 1 165 ? 11.729 2.505 -4.448 1.00 91.81 165 ALA A CA 1
ATOM 1263 C C . ALA A 1 165 ? 12.766 1.624 -5.160 1.00 91.81 165 ALA A C 1
ATOM 1265 O O . ALA A 1 165 ? 13.506 2.105 -6.017 1.00 91.81 165 ALA A O 1
ATOM 1266 N N . ARG A 1 166 ? 12.787 0.315 -4.867 1.00 90.94 166 ARG A N 1
ATOM 1267 C CA . ARG A 1 166 ? 13.644 -0.646 -5.581 1.00 90.94 166 ARG A CA 1
ATOM 1268 C C . ARG A 1 166 ? 13.217 -0.823 -7.032 1.00 90.94 166 ARG A C 1
ATOM 1270 O O . ARG A 1 166 ? 14.077 -0.834 -7.907 1.00 90.94 166 ARG A O 1
ATOM 1277 N N . ALA A 1 167 ? 11.915 -0.935 -7.283 1.00 88.31 167 ALA A N 1
ATOM 1278 C CA . ALA A 1 167 ? 11.371 -1.100 -8.622 1.00 88.31 167 ALA A CA 1
ATOM 1279 C C . ALA A 1 167 ? 11.723 0.078 -9.539 1.00 88.31 167 ALA A C 1
ATOM 1281 O O . ALA A 1 167 ? 12.055 -0.143 -10.695 1.00 88.31 167 ALA A O 1
ATOM 1282 N N . LEU A 1 168 ? 11.729 1.316 -9.036 1.00 87.44 168 LEU A N 1
ATOM 1283 C CA . LEU A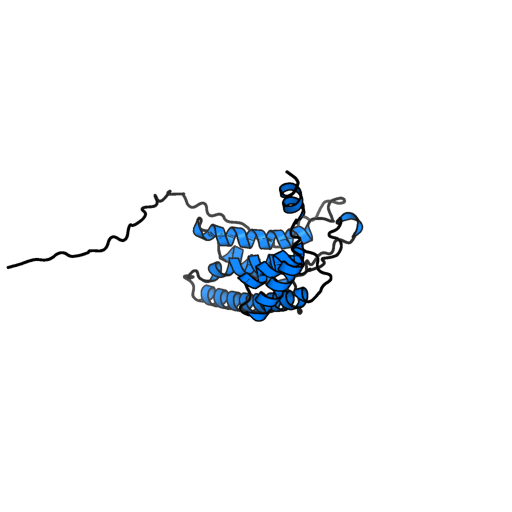 1 168 ? 12.076 2.501 -9.831 1.00 87.44 168 LEU A CA 1
ATOM 1284 C C . LEU A 1 168 ? 13.532 2.547 -10.318 1.00 87.44 168 LEU A C 1
ATOM 1286 O O . LEU A 1 168 ? 13.826 3.297 -11.249 1.00 87.44 168 LEU A O 1
ATOM 1290 N N . ASN A 1 169 ? 14.426 1.747 -9.734 1.00 86.62 169 ASN A N 1
ATOM 1291 C CA . ASN A 1 169 ? 15.793 1.602 -10.237 1.00 86.62 169 ASN A CA 1
ATOM 1292 C C . ASN A 1 169 ? 15.854 0.779 -11.535 1.00 86.62 169 ASN A C 1
ATOM 1294 O O . ASN A 1 169 ? 16.864 0.821 -12.237 1.00 86.62 169 ASN A O 1
ATOM 1298 N N . ASP A 1 170 ? 14.797 0.030 -11.861 1.00 84.31 170 ASP A N 1
ATOM 1299 C CA . ASP A 1 170 ? 14.703 -0.717 -13.109 1.00 84.31 170 ASP A CA 1
ATOM 1300 C C . ASP A 1 170 ? 14.412 0.230 -14.284 1.00 84.31 170 ASP A C 1
ATOM 1302 O O . ASP A 1 170 ? 13.352 0.856 -14.387 1.00 84.31 170 ASP A O 1
ATOM 1306 N N . GLN A 1 171 ? 15.370 0.320 -15.206 1.00 75.38 171 GLN A N 1
ATOM 1307 C CA . GLN A 1 171 ? 15.273 1.184 -16.380 1.00 75.38 171 GLN A CA 1
ATOM 1308 C C . GLN A 1 171 ? 14.299 0.661 -17.445 1.00 75.38 171 GLN A C 1
ATOM 1310 O O . GLN A 1 171 ? 13.913 1.424 -18.329 1.00 75.38 171 GLN A O 1
ATOM 1315 N N . SER A 1 172 ? 13.876 -0.604 -17.361 1.00 78.00 172 SER A N 1
ATOM 1316 C CA . SER A 1 172 ? 12.935 -1.214 -18.307 1.00 78.00 172 SER A CA 1
ATOM 1317 C C . SER A 1 172 ? 11.475 -0.798 -18.080 1.00 78.00 172 SER A C 1
ATOM 1319 O O . SER A 1 172 ? 10.611 -1.069 -18.918 1.00 78.00 172 SER A O 1
ATOM 1321 N N . LEU A 1 173 ? 11.181 -0.117 -16.966 1.00 80.94 173 LEU A N 1
ATOM 1322 C CA . LEU A 1 173 ? 9.834 0.349 -16.661 1.00 80.94 173 LEU A CA 1
ATOM 1323 C C . LEU A 1 173 ? 9.384 1.453 -17.621 1.00 80.94 173 LEU A C 1
ATOM 1325 O O . LEU A 1 173 ? 10.042 2.479 -17.787 1.00 80.94 173 LEU A O 1
ATOM 1329 N N . GLY A 1 174 ? 8.199 1.255 -18.200 1.00 81.81 174 GLY A N 1
ATOM 1330 C CA . GLY A 1 174 ? 7.539 2.264 -19.020 1.00 81.81 174 GLY A CA 1
ATOM 1331 C C . GLY A 1 174 ? 7.099 3.508 -18.226 1.00 81.81 174 GLY A C 1
ATOM 1332 O O . GLY A 1 174 ? 7.090 3.506 -16.991 1.00 81.81 174 GLY A O 1
ATOM 1333 N N . PRO A 1 175 ? 6.645 4.564 -18.924 1.00 86.06 175 PRO A N 1
ATOM 1334 C CA . PRO A 1 175 ? 6.290 5.845 -18.309 1.00 86.06 175 PRO A CA 1
ATOM 1335 C C . PRO A 1 175 ? 5.126 5.746 -17.315 1.00 86.06 175 PRO A C 1
ATOM 1337 O O . PRO A 1 175 ? 5.146 6.398 -16.275 1.00 86.06 175 PRO A O 1
ATOM 1340 N N . TYR A 1 176 ? 4.130 4.895 -17.582 1.00 86.12 176 TYR A N 1
ATOM 1341 C CA . TYR A 1 176 ? 2.961 4.759 -16.709 1.00 86.12 176 TYR A CA 1
ATOM 1342 C C . TYR A 1 176 ? 3.294 4.173 -15.316 1.00 86.12 176 TYR A C 1
ATOM 1344 O O . TYR A 1 176 ? 2.971 4.826 -14.321 1.00 86.12 176 TYR A O 1
ATOM 1352 N N . PRO A 1 177 ? 3.967 3.004 -15.190 1.00 87.56 177 PRO A N 1
ATOM 1353 C CA . PRO A 1 177 ? 4.391 2.477 -13.890 1.00 87.56 177 PRO A CA 1
ATOM 1354 C C . PRO A 1 177 ? 5.299 3.420 -13.101 1.00 87.56 177 PRO A C 1
ATOM 1356 O O . PRO A 1 177 ? 5.155 3.500 -11.882 1.00 87.56 177 PRO A O 1
ATOM 1359 N N . VAL A 1 178 ? 6.195 4.150 -13.775 1.00 89.38 178 VAL A N 1
ATOM 1360 C CA . VAL A 1 178 ? 7.060 5.139 -13.117 1.00 89.38 178 VAL A CA 1
ATOM 1361 C C . VAL A 1 178 ? 6.223 6.288 -12.564 1.00 89.38 178 VAL A C 1
ATOM 1363 O O . VAL A 1 178 ? 6.344 6.606 -11.386 1.00 89.38 178 VAL A O 1
ATOM 1366 N N . ALA A 1 179 ? 5.308 6.848 -13.360 1.00 90.38 179 ALA A N 1
ATOM 1367 C CA . ALA A 1 179 ? 4.474 7.972 -12.940 1.00 90.38 179 ALA A CA 1
ATOM 1368 C C . ALA A 1 179 ? 3.647 7.665 -11.683 1.00 90.38 179 ALA A C 1
ATOM 1370 O O . ALA A 1 179 ? 3.680 8.418 -10.706 1.00 90.38 179 ALA A O 1
ATOM 1371 N N . ILE A 1 180 ? 2.933 6.535 -11.680 1.00 90.94 180 ILE A N 1
ATOM 1372 C CA . ILE A 1 180 ? 2.097 6.152 -10.537 1.00 90.94 180 ILE A CA 1
ATOM 1373 C C . ILE A 1 180 ? 2.931 5.767 -9.307 1.00 90.94 180 ILE A C 1
ATOM 1375 O O . ILE A 1 180 ? 2.537 6.094 -8.189 1.00 90.94 180 ILE A O 1
ATOM 1379 N N . SER A 1 181 ? 4.093 5.129 -9.489 1.00 91.94 181 SER A N 1
ATOM 1380 C CA . SER A 1 181 ? 4.965 4.741 -8.371 1.00 91.94 181 SER A CA 1
ATOM 1381 C C . SER A 1 181 ? 5.635 5.954 -7.732 1.00 91.94 181 SER A C 1
ATOM 1383 O O . SER A 1 181 ? 5.669 6.043 -6.507 1.00 91.94 181 SER A O 1
ATOM 1385 N N . SER A 1 182 ? 6.091 6.928 -8.527 1.00 92.56 182 SER A N 1
ATOM 1386 C CA . SER A 1 182 ? 6.630 8.188 -8.004 1.00 92.56 182 SER A CA 1
ATOM 1387 C C . SER A 1 182 ? 5.581 8.962 -7.205 1.00 92.56 182 SER A C 1
ATOM 1389 O O . SER A 1 182 ? 5.893 9.494 -6.142 1.00 92.56 182 SER A O 1
ATOM 1391 N N . TYR A 1 183 ? 4.326 8.977 -7.667 1.00 93.81 183 TYR A N 1
ATOM 1392 C CA . TYR A 1 183 ? 3.225 9.578 -6.913 1.00 93.81 183 TYR A CA 1
ATOM 1393 C C . TYR A 1 183 ? 2.934 8.826 -5.607 1.00 93.81 183 TYR A C 1
ATOM 1395 O O . TYR A 1 183 ? 2.806 9.449 -4.555 1.00 93.81 183 TYR A O 1
ATOM 1403 N N . ALA A 1 184 ? 2.883 7.492 -5.648 1.00 94.12 184 ALA A N 1
ATOM 1404 C CA . ALA A 1 184 ? 2.684 6.675 -4.454 1.00 94.12 184 ALA A CA 1
ATOM 1405 C C . ALA A 1 184 ? 3.783 6.909 -3.405 1.00 94.12 184 ALA A C 1
ATOM 1407 O O . ALA A 1 184 ? 3.471 7.077 -2.229 1.00 94.12 184 ALA A O 1
ATOM 1408 N N . LEU A 1 185 ? 5.051 6.980 -3.824 1.00 93.38 185 LEU A N 1
ATOM 1409 C CA . LEU A 1 185 ? 6.172 7.289 -2.933 1.00 93.38 185 LEU A CA 1
ATOM 1410 C C . LEU A 1 185 ? 6.066 8.695 -2.346 1.00 93.38 185 LEU A C 1
ATOM 1412 O O . LEU A 1 185 ? 6.236 8.850 -1.144 1.00 93.38 185 LEU A O 1
ATOM 1416 N N . ALA A 1 186 ? 5.725 9.701 -3.151 1.00 93.44 186 ALA A N 1
ATOM 1417 C CA . ALA A 1 186 ? 5.554 11.067 -2.658 1.00 93.44 186 ALA A CA 1
ATOM 1418 C C . ALA A 1 186 ? 4.441 11.196 -1.599 1.00 93.44 186 ALA A C 1
ATOM 1420 O O . ALA A 1 186 ? 4.490 12.099 -0.768 1.00 93.44 186 ALA A O 1
ATOM 1421 N N . LEU A 1 187 ? 3.438 10.313 -1.628 1.00 91.75 187 LEU A N 1
ATOM 1422 C CA . LEU A 1 187 ? 2.343 10.303 -0.658 1.00 91.75 187 LEU A CA 1
ATOM 1423 C C . LEU A 1 187 ? 2.607 9.439 0.579 1.00 91.75 187 LEU A C 1
ATOM 1425 O O . LEU A 1 187 ? 2.150 9.783 1.670 1.00 91.75 187 LEU A O 1
ATOM 1429 N N . ALA A 1 188 ? 3.236 8.277 0.403 1.00 90.12 188 ALA A N 1
ATOM 1430 C CA . ALA A 1 188 ? 3.305 7.240 1.431 1.00 90.12 188 ALA A CA 1
ATOM 1431 C C . ALA A 1 188 ? 4.700 7.045 2.037 1.00 90.12 188 ALA A C 1
ATOM 1433 O O . ALA A 1 188 ? 4.787 6.471 3.118 1.00 90.12 188 ALA A O 1
ATOM 1434 N N . SER A 1 189 ? 5.764 7.493 1.366 1.00 88.62 189 SER A N 1
ATOM 1435 C CA . SER A 1 189 ? 7.146 7.341 1.829 1.00 88.62 189 SER A CA 1
ATOM 1436 C C . SER A 1 189 ? 7.589 8.542 2.660 1.00 88.62 189 SER A C 1
ATOM 1438 O O . SER A 1 189 ? 7.284 9.682 2.319 1.00 88.62 189 SER A O 1
ATOM 1440 N N . GLU A 1 190 ? 8.375 8.287 3.704 1.00 87.94 190 GLU A N 1
ATOM 1441 C CA . GLU A 1 190 ? 9.072 9.324 4.482 1.00 87.94 190 GLU A CA 1
ATOM 1442 C C . GLU A 1 190 ? 10.524 9.524 3.994 1.00 87.94 190 GLU A C 1
ATOM 1444 O O . GLU A 1 190 ? 11.165 10.531 4.294 1.00 87.94 190 GLU A O 1
ATOM 1449 N N . ASP A 1 191 ? 11.032 8.602 3.167 1.00 88.50 191 ASP A N 1
ATOM 1450 C CA . ASP A 1 191 ? 12.390 8.645 2.625 1.00 88.50 191 ASP A CA 1
ATOM 1451 C C . ASP A 1 191 ? 12.563 9.695 1.517 1.00 88.50 191 ASP A C 1
ATOM 1453 O O . ASP A 1 191 ? 12.242 9.476 0.343 1.00 88.50 191 ASP A O 1
ATOM 1457 N N . GLN A 1 192 ? 13.173 10.829 1.870 1.00 89.38 192 GLN A N 1
ATOM 1458 C CA . GLN A 1 192 ? 13.448 11.930 0.939 1.00 89.38 192 GLN A CA 1
ATOM 1459 C C . GLN A 1 192 ? 14.355 11.525 -0.239 1.00 89.38 192 GLN A C 1
ATOM 1461 O O . GLN A 1 192 ? 14.245 12.078 -1.337 1.00 89.38 192 GLN A O 1
ATOM 1466 N N . SER A 1 193 ? 15.259 10.564 -0.032 1.00 89.06 193 SER A N 1
ATOM 1467 C CA . SER A 1 193 ? 16.138 10.026 -1.076 1.00 89.06 193 SER A CA 1
ATOM 1468 C C . SER A 1 193 ? 15.361 9.214 -2.115 1.00 89.06 193 SER A C 1
ATOM 1470 O O . SER A 1 193 ? 15.564 9.396 -3.313 1.00 89.06 193 SER A O 1
ATOM 1472 N N . ALA A 1 194 ? 14.423 8.368 -1.682 1.00 87.44 194 ALA A N 1
ATOM 1473 C CA . ALA A 1 194 ? 13.570 7.603 -2.586 1.00 87.44 194 ALA A CA 1
ATOM 1474 C C . ALA A 1 194 ? 12.675 8.534 -3.418 1.00 87.44 194 ALA A C 1
ATOM 1476 O O . ALA A 1 194 ? 12.536 8.348 -4.628 1.00 87.44 194 ALA A O 1
ATOM 1477 N N . ILE A 1 195 ? 12.136 9.588 -2.795 1.00 90.88 195 ILE A N 1
ATOM 1478 C CA . ILE A 1 195 ? 11.316 10.602 -3.473 1.00 90.88 195 ILE A CA 1
ATOM 1479 C C . ILE A 1 195 ? 12.133 11.365 -4.531 1.00 90.88 195 ILE A C 1
ATOM 1481 O O . ILE A 1 195 ? 11.645 11.597 -5.640 1.00 90.88 195 ILE A O 1
ATOM 1485 N N . SER A 1 196 ? 13.382 11.739 -4.236 1.00 89.69 196 SER A N 1
ATOM 1486 C CA . SER A 1 196 ? 14.225 12.484 -5.185 1.00 89.69 196 SER A CA 1
ATOM 1487 C C . SER A 1 196 ? 14.679 11.637 -6.379 1.00 89.69 196 SER A C 1
ATOM 1489 O O . SER A 1 196 ? 14.690 12.131 -7.514 1.00 89.69 196 SER A O 1
ATOM 1491 N N . VAL A 1 197 ? 14.974 10.351 -6.159 1.00 90.06 197 VAL A N 1
ATOM 1492 C CA . VAL A 1 197 ? 15.258 9.382 -7.231 1.00 90.06 197 VAL A CA 1
ATOM 1493 C C . VAL A 1 197 ? 14.027 9.200 -8.117 1.00 90.06 197 VAL A C 1
ATOM 1495 O O . VAL A 1 197 ? 14.120 9.328 -9.338 1.00 90.06 197 VAL A O 1
ATOM 1498 N N . ALA A 1 198 ? 12.856 8.999 -7.510 1.00 89.19 198 ALA A N 1
ATOM 1499 C CA . ALA A 1 198 ? 11.593 8.848 -8.224 1.00 89.19 198 ALA A CA 1
ATOM 1500 C C . ALA A 1 198 ? 11.237 10.080 -9.074 1.00 89.19 198 ALA A C 1
ATOM 1502 O O . ALA A 1 198 ? 10.760 9.948 -10.204 1.00 89.19 198 ALA A O 1
ATOM 1503 N N . GLY A 1 199 ? 11.498 11.280 -8.549 1.00 89.81 199 GLY A N 1
ATOM 1504 C CA . GLY A 1 199 ? 11.309 12.538 -9.268 1.00 89.81 199 GLY A CA 1
ATOM 1505 C C . GLY A 1 199 ? 12.271 12.700 -10.446 1.00 89.81 199 GLY A C 1
ATOM 1506 O O . GLY A 1 199 ? 11.850 13.108 -11.526 1.00 89.81 199 GLY A O 1
ATOM 1507 N N . SER A 1 200 ? 13.544 12.344 -10.266 1.00 90.25 200 SER A N 1
ATOM 1508 C CA . SER A 1 200 ? 14.543 12.372 -11.345 1.00 90.25 200 SER A CA 1
ATOM 1509 C C . SER A 1 200 ? 14.179 11.403 -12.470 1.00 90.25 200 SER A C 1
ATOM 1511 O O . SER A 1 200 ? 14.183 11.790 -13.636 1.00 90.25 200 SER A O 1
ATOM 1513 N N . ARG A 1 201 ? 13.771 10.176 -12.123 1.00 87.88 201 ARG A N 1
ATOM 1514 C CA . ARG A 1 201 ? 13.368 9.160 -13.103 1.00 87.88 201 ARG A CA 1
ATOM 1515 C C . ARG A 1 201 ? 12.131 9.573 -13.901 1.00 87.88 201 ARG A C 1
ATOM 1517 O O . ARG A 1 201 ? 12.057 9.336 -15.101 1.00 87.88 201 ARG A O 1
ATOM 1524 N N . LEU A 1 202 ? 11.170 10.222 -13.249 1.00 89.00 202 LEU A N 1
ATOM 1525 C CA . LEU A 1 202 ? 9.964 10.725 -13.905 1.00 89.00 202 LEU A CA 1
ATOM 1526 C C . LEU A 1 202 ? 10.277 11.849 -14.907 1.00 89.00 202 LEU A C 1
ATOM 1528 O O . LEU A 1 202 ? 9.691 11.874 -15.985 1.00 89.00 202 LEU A O 1
ATOM 1532 N N . LYS A 1 203 ? 11.230 12.732 -14.581 1.00 89.25 203 LYS A N 1
ATOM 1533 C CA . LYS A 1 203 ? 11.720 13.785 -15.490 1.00 89.25 203 LYS A CA 1
ATOM 1534 C C . LYS A 1 203 ? 12.506 13.235 -16.678 1.00 89.25 203 LYS A C 1
ATOM 1536 O O . LYS A 1 203 ? 12.451 13.798 -17.759 1.00 89.25 203 LYS A O 1
ATOM 1541 N N . GLU A 1 204 ? 13.229 12.136 -16.503 1.00 87.81 204 GLU A N 1
AT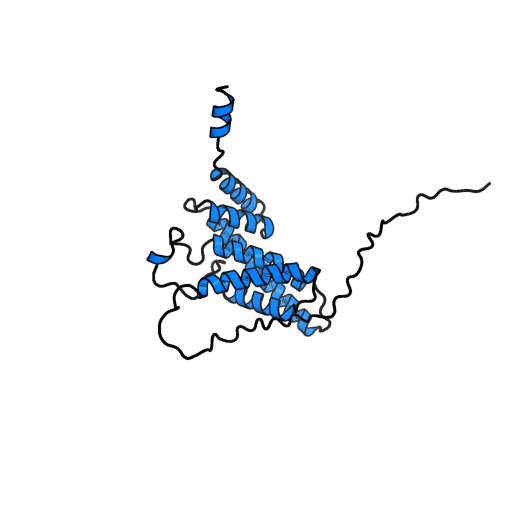OM 1542 C CA . GLU A 1 204 ? 13.946 11.495 -17.611 1.00 87.81 204 GLU A CA 1
ATOM 1543 C C . GLU A 1 204 ? 12.985 10.951 -18.683 1.00 87.81 204 GLU A C 1
ATOM 1545 O O . GLU A 1 204 ? 13.301 10.956 -19.868 1.00 87.81 204 GLU A O 1
ATOM 1550 N N . LEU A 1 205 ? 11.791 10.510 -18.271 1.00 82.81 205 LEU A N 1
ATOM 1551 C CA . LEU A 1 205 ? 10.773 9.956 -19.168 1.00 82.81 205 LEU A CA 1
ATOM 1552 C C . LEU A 1 205 ? 9.814 11.008 -19.740 1.00 82.81 205 LEU A C 1
ATOM 1554 O O . LEU A 1 205 ? 9.001 10.673 -20.605 1.00 82.81 205 LEU A O 1
ATOM 1558 N N . SER A 1 206 ? 9.865 12.258 -19.271 1.00 81.00 206 SER A N 1
ATOM 1559 C CA . SER A 1 206 ? 9.033 13.317 -19.837 1.00 81.00 206 SER A CA 1
ATOM 1560 C C . SER A 1 206 ? 9.572 13.735 -21.203 1.00 81.00 206 SER A C 1
ATOM 1562 O O . SER A 1 206 ? 10.675 14.264 -21.308 1.00 81.00 206 SER A O 1
ATOM 1564 N N . MET A 1 207 ? 8.777 13.514 -22.251 1.00 71.69 207 MET A N 1
ATOM 1565 C CA . MET A 1 207 ? 9.017 14.099 -23.567 1.00 71.69 207 MET A CA 1
ATOM 1566 C C . MET A 1 207 ? 8.534 15.551 -23.546 1.00 71.69 207 MET A C 1
ATOM 1568 O O . MET A 1 207 ? 7.336 15.802 -23.426 1.00 71.69 207 MET A O 1
ATOM 1572 N N . GLU A 1 208 ? 9.453 16.507 -23.650 1.00 60.56 208 GLU A N 1
ATOM 1573 C CA . GLU A 1 208 ? 9.101 17.891 -23.962 1.00 60.56 208 GLU A CA 1
ATOM 1574 C C . GLU A 1 208 ? 8.932 18.016 -25.479 1.00 60.56 208 GLU A C 1
ATOM 1576 O O . GLU A 1 208 ? 9.876 17.830 -26.251 1.00 60.56 208 GLU A O 1
ATOM 1581 N N . ASP A 1 209 ? 7.707 18.304 -25.913 1.00 54.91 209 ASP A N 1
ATOM 1582 C CA . ASP A 1 209 ? 7.374 18.520 -27.319 1.00 54.91 209 ASP A CA 1
ATOM 1583 C C . ASP A 1 209 ? 7.953 19.870 -27.787 1.00 54.91 209 ASP A C 1
ATOM 1585 O O . ASP A 1 209 ? 7.286 20.905 -27.821 1.00 54.91 209 ASP A O 1
ATOM 1589 N N . ASN A 1 210 ? 9.232 19.878 -28.169 1.00 58.22 210 ASN A N 1
ATOM 1590 C CA . ASN A 1 210 ? 9.894 21.044 -28.775 1.00 58.22 210 ASN A CA 1
ATOM 1591 C C . ASN A 1 210 ? 9.351 21.386 -30.181 1.00 58.22 210 ASN A C 1
ATOM 1593 O O . ASN A 1 210 ? 9.779 22.360 -30.800 1.00 58.22 210 ASN A O 1
ATOM 1597 N N . SER A 1 211 ? 8.391 20.606 -30.685 1.00 58.25 211 SER A N 1
ATOM 1598 C CA . SER A 1 211 ? 7.720 20.794 -31.974 1.00 58.25 211 SER A CA 1
ATOM 1599 C C . SER A 1 211 ? 6.820 22.040 -32.023 1.00 58.25 211 SER A C 1
ATOM 1601 O O . SER A 1 211 ? 6.586 22.579 -33.103 1.00 58.25 211 SER A O 1
ATOM 1603 N N . ILE A 1 212 ? 6.366 22.562 -30.876 1.00 57.09 212 ILE A N 1
ATOM 1604 C CA . ILE A 1 212 ? 5.575 23.806 -30.826 1.00 57.09 212 ILE A CA 1
ATOM 1605 C C . ILE A 1 212 ? 6.468 25.055 -30.947 1.00 57.09 212 ILE A C 1
ATOM 1607 O O . ILE A 1 212 ? 6.038 26.068 -31.499 1.00 57.09 212 ILE A O 1
ATOM 1611 N N . LEU A 1 213 ? 7.736 24.982 -30.522 1.00 55.88 213 LEU A N 1
ATOM 1612 C CA . LEU A 1 213 ? 8.672 26.113 -30.597 1.00 55.88 213 LEU A CA 1
ATOM 1613 C C . LEU A 1 213 ? 9.259 26.320 -32.004 1.00 55.88 213 LEU A C 1
ATOM 1615 O O . LEU A 1 213 ? 9.599 27.449 -32.363 1.00 55.88 213 LEU A O 1
ATOM 1619 N N . SER A 1 214 ? 9.341 25.268 -32.826 1.00 54.94 214 SER A N 1
ATOM 1620 C CA . SER A 1 214 ? 9.808 25.373 -34.219 1.00 54.94 214 SER A CA 1
ATOM 1621 C C . SER A 1 214 ? 8.751 25.926 -35.183 1.00 54.94 214 SER A C 1
ATOM 1623 O O . SER A 1 214 ? 9.103 26.467 -36.231 1.00 54.94 214 SER A O 1
ATOM 1625 N N . LEU A 1 215 ? 7.463 25.850 -34.827 1.00 55.88 215 LEU A N 1
ATOM 1626 C CA . LEU A 1 215 ? 6.376 26.465 -35.599 1.00 55.88 215 LEU A CA 1
ATOM 1627 C C . LEU A 1 215 ? 6.252 27.973 -35.331 1.00 55.88 215 LEU A C 1
ATOM 1629 O O . LEU A 1 215 ? 5.873 28.717 -36.231 1.00 55.88 215 LEU A O 1
ATOM 1633 N N . SER A 1 216 ? 6.629 28.447 -34.137 1.00 56.78 216 SER A N 1
ATOM 1634 C CA . SER A 1 216 ? 6.624 29.880 -33.800 1.00 56.78 216 SER A CA 1
ATOM 1635 C C . SER A 1 216 ? 7.818 30.675 -34.339 1.00 56.78 216 SER A C 1
ATOM 1637 O O . SER A 1 216 ? 7.779 31.899 -34.322 1.00 56.78 216 SER A O 1
ATOM 1639 N N . SER A 1 217 ? 8.882 30.012 -34.806 1.00 56.34 217 SER A N 1
ATOM 1640 C CA . SER A 1 217 ? 10.060 30.669 -35.397 1.00 56.34 217 SER A CA 1
ATOM 1641 C C . SER A 1 217 ? 10.023 30.752 -36.929 1.00 56.34 217 SER A C 1
ATOM 1643 O O . SER A 1 217 ? 10.946 31.300 -37.527 1.00 56.34 217 SER A O 1
ATOM 1645 N N . SER A 1 218 ? 8.966 30.222 -37.559 1.00 54.38 218 SER A N 1
ATOM 1646 C CA . SER A 1 218 ? 8.763 30.227 -39.017 1.00 54.38 218 SER A CA 1
ATOM 1647 C C . SER A 1 218 ? 7.587 31.112 -39.474 1.00 54.38 218 SER A C 1
ATOM 1649 O O . SER A 1 218 ? 7.074 30.911 -40.573 1.00 54.38 218 SER A O 1
ATOM 1651 N N . SER A 1 219 ? 7.128 32.066 -38.652 1.00 45.81 219 SER A N 1
ATOM 1652 C CA . SER A 1 219 ? 6.134 33.094 -39.026 1.00 45.81 219 SER A CA 1
ATOM 1653 C C . SER A 1 219 ? 6.691 34.499 -38.857 1.00 45.81 219 SER A C 1
ATOM 1655 O O . SER A 1 219 ? 7.407 34.720 -37.857 1.00 45.81 219 SER A O 1
#

Mean predicted aligned error: 14.91 Å

Nearest PDB structures (foldseek):
  1hzf-assembly1_A  TM=8.393E-01  e=4.621E-08  Homo sapiens
  7b2m-assembly1_B  TM=8.332E-01  e=7.868E-08  Homo sapiens
  5jtw-assembly2_E  TM=8.190E-01  e=7.142E-08  Homo sapiens
  7b2q-assembly1_B  TM=8.260E-01  e=1.706E-07  Homo sapiens
  7b2p-assembly1_B  TM=8.328E-01  e=4.947E-07  Homo sapiens

pLDDT: mean 70.94, std 21.85, range [25.7, 94.12]

Sequence (219 aa):
VIPTGRYNTVTKAVHQPRLKQPPFKLSVLLGCPTCLVQGSRELTHLASASACFRLTAFVVKVLSLSQKYQAVDSAGIRGSVQWLLGKQESDGSFVDSNPVYHRDMQGGVGGLRGGPALTAFVTIALKEALPLYEAEEDDEEAERQKQEQLSNLRNSLDRATTYLARALNDQSLGPYPVAISSYALALASEDQSAISVAGSRLKELSMEDNSILSLSSSS

Organism: Python bivittatus (NCBI:txid176946)